Protein AF-A0A015KW05-F1 (afdb_monomer_lite)

Radius of gyration: 33.96 Å; chains: 1; bounding box: 61×41×94 Å

Secondary structure (DSSP, 8-state):
--HHHHHHHHHHHHHHHHHHHHHHHH----S-SHHHHHHHHHHHHHHHHHHHHHHHHHHHHHHHHHHHHHHHHHHHHHHHHHHHHHTTHHHHHHHHHHHHHHH-HHHHHHHHHHHHHHHHTT-SS--HHHHHHHHHHHHHHGGGT--HHHHHHHHHHHHH--GGG--SSPPPHHHHHHHHHHS--GGGGGGHHHHHHHHHHHHHTT---

Foldseek 3Di:
DDPVVLVVVVVVLVVVPVVVVVVVVPDDDDDDPPVVVVVVVVSVVVVVVSVVVVVVVVVVVVVVVVVVVVVVVVVVVVVVQLVLLLLCLVLLVLVLVVLCVQLDVVLSVLQVVQLVCCVVVVHPDGDPVSVVSQVVSQVVLVVLPDGPVLNSVSVVSNVPRDPVPRPDDRDDLVVNVVCLPPPDDPVCVVNSVSSVSSSSCCVVVVSDD

pLDDT: mean 81.62, std 13.78, range [48.72, 97.69]

Organism: Rhizophagus irregularis (strain DAOM 197198w) (NCBI:txid1432141)

Structure (mmCIF, N/CA/C/O backbone):
data_AF-A0A015KW05-F1
#
_entry.id   AF-A0A015KW05-F1
#
loop_
_atom_site.group_PDB
_atom_site.id
_atom_site.type_symbol
_atom_site.label_atom_id
_atom_site.label_alt_id
_atom_site.label_comp_id
_atom_site.label_asym_id
_atom_site.label_entity_id
_atom_site.label_seq_id
_atom_site.pdbx_PDB_ins_code
_atom_site.Cartn_x
_atom_site.Cartn_y
_atom_site.Cartn_z
_atom_site.occupancy
_atom_site.B_iso_or_equiv
_atom_site.auth_seq_id
_atom_site.auth_comp_id
_atom_site.auth_asym_id
_atom_site.auth_atom_id
_atom_site.pdbx_PDB_model_num
ATOM 1 N N . MET A 1 1 ? 13.742 9.614 -40.926 1.00 52.88 1 MET A N 1
ATOM 2 C CA . MET A 1 1 ? 14.196 8.895 -42.128 1.00 52.88 1 MET A CA 1
ATOM 3 C C . MET A 1 1 ? 14.182 7.422 -41.776 1.00 52.88 1 MET A C 1
ATOM 5 O O . MET A 1 1 ? 14.816 7.062 -40.791 1.00 52.88 1 MET A O 1
ATOM 9 N N . ASP A 1 2 ? 13.360 6.643 -42.470 1.00 61.50 2 ASP A N 1
ATOM 10 C CA . ASP A 1 2 ? 13.183 5.197 -42.255 1.00 61.50 2 ASP A CA 1
ATOM 11 C C . ASP A 1 2 ? 14.441 4.426 -42.727 1.00 61.50 2 ASP A C 1
ATOM 13 O O . ASP A 1 2 ? 15.118 4.875 -43.657 1.00 61.50 2 ASP A O 1
ATOM 17 N N . ILE A 1 3 ? 14.762 3.277 -42.118 1.00 62.22 3 ILE A N 1
ATOM 18 C CA . ILE A 1 3 ? 15.888 2.391 -42.489 1.00 62.22 3 ILE A CA 1
ATOM 19 C C . ILE A 1 3 ? 15.825 2.027 -43.977 1.00 62.22 3 ILE A C 1
ATOM 21 O O . ILE A 1 3 ? 16.851 1.956 -44.656 1.00 62.22 3 ILE A O 1
ATOM 25 N N . ASN A 1 4 ? 14.617 1.886 -44.522 1.00 67.12 4 ASN A N 1
ATOM 26 C CA . ASN A 1 4 ? 14.414 1.629 -45.946 1.00 67.12 4 ASN A CA 1
ATOM 27 C C . ASN A 1 4 ? 14.891 2.785 -46.840 1.00 67.12 4 ASN A C 1
ATOM 29 O O . ASN A 1 4 ? 15.530 2.549 -47.866 1.00 67.12 4 ASN A O 1
ATOM 33 N N . GLN A 1 5 ? 14.642 4.034 -46.435 1.00 66.19 5 GLN A N 1
ATOM 34 C CA . GLN A 1 5 ? 15.108 5.224 -47.160 1.00 66.19 5 GLN A CA 1
ATOM 35 C C . GLN A 1 5 ? 16.635 5.357 -47.083 1.00 66.19 5 GLN A C 1
ATOM 37 O O . GLN A 1 5 ? 17.280 5.760 -48.050 1.00 66.19 5 GLN A O 1
ATOM 42 N N . LEU A 1 6 ? 17.228 4.961 -45.953 1.00 58.19 6 LEU A N 1
ATOM 43 C CA . LEU A 1 6 ? 18.679 4.951 -45.770 1.00 58.19 6 LEU A CA 1
ATOM 44 C C . LEU A 1 6 ? 19.366 3.875 -46.627 1.00 58.19 6 LEU A C 1
ATOM 46 O O . LEU A 1 6 ? 20.383 4.145 -47.264 1.00 58.19 6 LEU A O 1
ATOM 50 N N . ASN A 1 7 ? 18.794 2.673 -46.692 1.00 67.31 7 ASN A N 1
ATOM 51 C CA . ASN A 1 7 ? 19.317 1.593 -47.530 1.00 67.31 7 ASN A CA 1
ATOM 52 C C . ASN A 1 7 ? 19.242 1.936 -49.023 1.00 67.31 7 ASN A C 1
ATOM 54 O O . ASN A 1 7 ? 20.159 1.601 -49.772 1.00 67.31 7 ASN A O 1
ATOM 58 N N . GLN A 1 8 ? 18.199 2.654 -49.452 1.00 72.62 8 GLN A N 1
ATOM 59 C CA . GLN A 1 8 ? 18.121 3.197 -50.811 1.00 72.62 8 GLN A CA 1
ATOM 60 C C . GLN A 1 8 ? 19.230 4.217 -51.089 1.00 72.62 8 GLN A C 1
ATOM 62 O O . GLN A 1 8 ? 19.884 4.122 -52.123 1.00 72.62 8 GLN A O 1
ATOM 67 N N . LEU A 1 9 ? 19.509 5.140 -50.163 1.00 63.28 9 LEU A N 1
ATOM 68 C CA . LEU A 1 9 ? 20.618 6.093 -50.312 1.00 63.28 9 LEU A CA 1
ATOM 69 C C . LEU A 1 9 ? 21.978 5.391 -50.420 1.00 63.28 9 LEU A C 1
ATOM 71 O O . LEU A 1 9 ? 22.780 5.744 -51.283 1.00 63.28 9 LEU A O 1
ATOM 75 N N . LYS A 1 10 ? 22.217 4.361 -49.597 1.00 64.25 10 LYS A N 1
ATOM 76 C CA . LYS A 1 10 ? 23.444 3.551 -49.654 1.00 64.25 10 LYS A CA 1
ATOM 77 C C . LYS A 1 10 ? 23.601 2.868 -51.010 1.00 64.25 10 LYS A C 1
ATOM 79 O O . LYS A 1 10 ? 24.670 2.931 -51.608 1.00 64.25 10 LYS A O 1
ATOM 84 N N . ARG A 1 11 ? 22.524 2.254 -51.501 1.00 71.81 11 ARG A N 1
ATOM 85 C CA . ARG A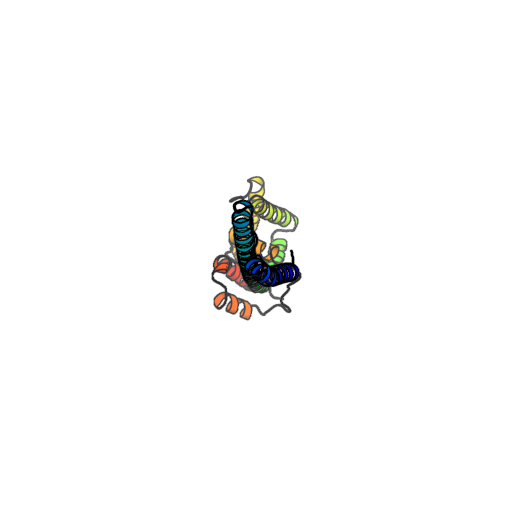 1 11 ? 22.507 1.569 -52.794 1.00 71.81 11 ARG A CA 1
ATOM 86 C C . ARG A 1 11 ? 22.792 2.539 -53.940 1.00 71.81 11 ARG A C 1
ATOM 88 O O . ARG A 1 11 ? 23.696 2.286 -54.725 1.00 71.81 11 ARG A O 1
ATOM 95 N N . ASN A 1 12 ? 22.104 3.678 -53.958 1.00 69.12 12 ASN A N 1
ATOM 96 C CA . ASN A 1 12 ? 22.283 4.708 -54.979 1.00 69.12 12 ASN A CA 1
ATOM 97 C C . ASN A 1 12 ? 23.710 5.284 -54.968 1.00 69.12 12 ASN A C 1
ATOM 99 O O . ASN A 1 12 ? 24.273 5.540 -56.027 1.00 69.12 12 ASN A O 1
ATOM 103 N N . SER A 1 13 ? 24.316 5.461 -53.788 1.00 65.56 13 SER A N 1
ATOM 104 C CA . SER A 1 13 ? 25.710 5.909 -53.660 1.00 65.56 13 SER A CA 1
ATOM 105 C C . SER A 1 13 ? 26.698 4.890 -54.246 1.00 65.56 13 SER A C 1
ATOM 107 O O . SER A 1 13 ? 27.548 5.243 -55.063 1.00 65.56 13 SER A O 1
ATOM 109 N N . SER A 1 14 ? 26.548 3.604 -53.904 1.00 66.31 14 SER A N 1
ATOM 110 C CA . SER A 1 14 ? 27.399 2.534 -54.445 1.00 66.31 14 SER A CA 1
ATOM 111 C C . SER A 1 14 ? 27.226 2.347 -55.957 1.00 66.31 14 SER A C 1
ATOM 113 O O . SER A 1 14 ? 28.211 2.148 -56.664 1.00 66.31 14 SER A O 1
ATOM 115 N N . G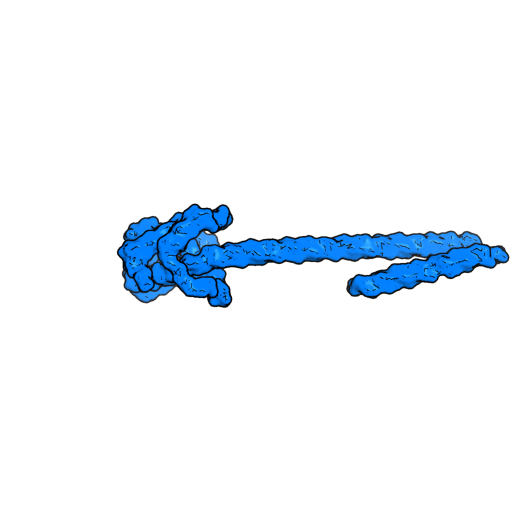LU A 1 15 ? 25.998 2.465 -56.468 1.00 68.94 15 GLU A N 1
ATOM 116 C CA . GLU A 1 15 ? 25.688 2.365 -57.903 1.00 68.94 15 GLU A CA 1
ATOM 117 C C . GLU A 1 15 ? 26.292 3.518 -58.727 1.00 68.94 15 GLU A C 1
ATOM 119 O O . GLU A 1 15 ? 26.527 3.362 -59.924 1.00 68.94 15 GLU A O 1
ATOM 124 N N . LEU A 1 16 ? 26.601 4.659 -58.102 1.00 63.03 16 LEU A N 1
ATOM 125 C CA . LEU A 1 16 ? 27.286 5.781 -58.754 1.00 63.03 16 LEU A CA 1
ATOM 126 C C . LEU A 1 16 ? 28.813 5.619 -58.793 1.00 63.03 16 LEU A C 1
ATOM 128 O O . LEU A 1 16 ? 29.467 6.238 -59.632 1.00 63.03 16 LEU A O 1
ATOM 132 N N . GLN A 1 17 ? 29.393 4.784 -57.930 1.00 62.53 17 GLN A N 1
ATOM 133 C CA . GLN A 1 17 ? 30.845 4.660 -57.779 1.00 62.53 17 GLN A CA 1
ATOM 134 C C . GLN A 1 17 ? 31.513 4.007 -59.004 1.00 62.53 17 GLN A C 1
ATOM 136 O O . GLN A 1 17 ? 32.545 4.479 -59.488 1.00 62.53 17 GLN A O 1
ATOM 141 N N . GLU A 1 18 ? 30.909 2.947 -59.542 1.00 63.12 18 GLU A N 1
ATOM 142 C CA . GLU A 1 18 ? 31.467 2.150 -60.644 1.00 63.12 18 GLU A CA 1
ATOM 143 C C . GLU A 1 18 ? 31.431 2.874 -62.012 1.00 63.12 18 GLU A C 1
ATOM 145 O O . GLU A 1 18 ? 32.471 2.943 -62.681 1.00 63.12 18 GLU A O 1
ATOM 150 N N . PRO A 1 19 ? 30.310 3.510 -62.424 1.00 60.91 19 PRO A N 1
ATOM 151 C CA . PRO A 1 19 ? 30.239 4.266 -63.678 1.00 60.91 19 PRO A CA 1
ATOM 152 C C . PRO A 1 19 ? 31.175 5.479 -63.694 1.00 60.91 19 PRO A C 1
ATOM 154 O O . PRO A 1 19 ? 31.715 5.847 -64.742 1.00 60.91 19 PRO A O 1
ATOM 157 N N . LEU A 1 20 ? 31.388 6.104 -62.531 1.00 57.97 20 LEU A N 1
ATOM 158 C CA . LEU A 1 20 ? 32.314 7.223 -62.387 1.00 57.97 20 LEU A CA 1
ATOM 159 C C . LEU A 1 20 ? 33.762 6.752 -62.514 1.00 57.97 20 LEU A C 1
ATOM 161 O O . LEU A 1 20 ? 34.504 7.340 -63.299 1.00 57.97 20 LEU A O 1
ATOM 165 N N . HIS A 1 21 ? 34.142 5.651 -61.856 1.00 58.94 21 HIS A N 1
ATOM 166 C CA . HIS A 1 21 ? 35.477 5.064 -62.005 1.00 58.94 21 HIS A CA 1
ATOM 167 C C . HIS A 1 21 ? 35.783 4.690 -63.468 1.00 58.94 21 HIS A C 1
ATOM 169 O O . HIS A 1 21 ? 36.890 4.921 -63.955 1.00 58.94 21 HIS A O 1
ATOM 175 N N . GLN A 1 22 ? 34.802 4.168 -64.212 1.00 59.16 22 GLN A N 1
ATOM 176 C CA . GLN A 1 22 ? 34.961 3.873 -65.643 1.00 59.16 22 GLN A CA 1
ATOM 177 C C . GLN A 1 22 ? 35.105 5.137 -66.508 1.00 59.16 22 GLN A C 1
ATOM 179 O O . GLN A 1 22 ? 35.914 5.155 -67.443 1.00 59.16 22 GLN A O 1
ATOM 184 N N . ARG A 1 23 ? 34.371 6.214 -66.194 1.00 57.66 23 ARG A N 1
ATOM 185 C CA . ARG A 1 23 ? 34.533 7.516 -66.868 1.00 57.66 23 ARG A CA 1
ATOM 186 C C . ARG A 1 23 ? 35.894 8.153 -66.590 1.00 57.66 23 ARG A C 1
ATOM 188 O O . ARG A 1 23 ? 36.489 8.675 -67.529 1.00 57.6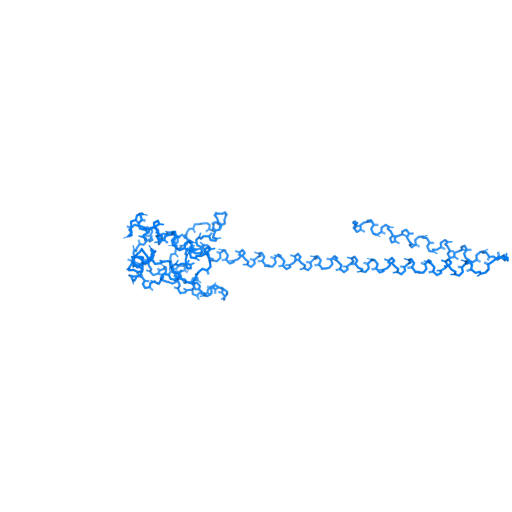6 23 ARG A O 1
ATOM 195 N N . VAL A 1 24 ? 36.404 8.044 -65.359 1.00 52.94 24 VAL A N 1
ATOM 196 C CA . VAL A 1 24 ? 37.744 8.520 -64.954 1.00 52.94 24 VAL A CA 1
ATOM 197 C C . VAL A 1 24 ? 38.838 7.863 -65.801 1.00 52.94 24 VAL A C 1
ATOM 199 O O . VAL A 1 24 ? 39.740 8.537 -66.284 1.00 52.94 24 VAL A O 1
ATOM 202 N N . VAL A 1 25 ? 38.744 6.550 -66.029 1.00 56.81 25 VAL A N 1
ATOM 203 C CA . VAL A 1 25 ? 39.737 5.795 -66.817 1.00 56.81 25 VAL A CA 1
ATOM 204 C C . VAL A 1 25 ? 39.664 6.124 -68.318 1.00 56.81 25 VAL A C 1
ATOM 206 O O . VAL A 1 25 ? 40.661 5.990 -69.029 1.00 56.81 25 VAL A O 1
ATOM 209 N N . SER A 1 26 ? 38.506 6.575 -68.811 1.00 54.69 26 SER A N 1
ATOM 210 C CA . SER A 1 26 ? 38.243 6.755 -70.247 1.00 54.69 26 SER A CA 1
ATOM 211 C C . SER A 1 26 ? 38.596 8.145 -70.800 1.00 54.69 26 SER A C 1
ATOM 213 O O . SER A 1 26 ? 38.647 8.310 -72.020 1.00 54.69 26 SER A O 1
ATOM 215 N N . GLN A 1 27 ? 38.856 9.152 -69.958 1.00 57.69 27 GLN A N 1
ATOM 216 C CA . GLN A 1 27 ? 39.213 10.502 -70.415 1.00 57.69 27 GLN A CA 1
ATOM 217 C C . GLN A 1 27 ? 40.738 10.692 -70.488 1.00 57.69 27 GLN A C 1
ATOM 219 O O . GLN A 1 27 ? 41.400 11.002 -69.503 1.00 57.69 27 GLN A O 1
ATOM 224 N N . LYS A 1 28 ? 41.302 10.534 -71.692 1.00 53.22 28 LYS A N 1
ATOM 225 C CA . LYS A 1 28 ? 42.633 11.043 -72.066 1.00 53.22 28 LYS A CA 1
ATOM 226 C C . LYS A 1 28 ? 42.453 12.265 -72.974 1.00 53.22 28 LYS A C 1
ATOM 228 O O . LYS A 1 28 ? 42.272 12.103 -74.177 1.00 53.22 28 LYS A O 1
ATOM 233 N N . GLY A 1 29 ? 42.497 13.472 -72.416 1.00 50.81 29 GLY A N 1
ATOM 234 C CA . GLY A 1 29 ? 42.481 14.731 -73.174 1.00 50.81 29 GLY A CA 1
ATOM 235 C C . GLY A 1 29 ? 42.897 15.926 -72.303 1.00 50.81 29 GLY A C 1
ATOM 236 O O . GLY A 1 29 ? 42.655 15.868 -71.099 1.00 50.81 29 GLY A O 1
ATOM 237 N N . PRO A 1 30 ? 43.579 16.948 -72.861 1.00 60.59 30 PRO A N 1
ATOM 238 C CA . PRO A 1 30 ? 44.288 17.964 -72.084 1.00 60.59 30 PRO A CA 1
ATOM 239 C C . PRO A 1 30 ? 43.390 19.151 -71.684 1.00 60.59 30 PRO A C 1
ATOM 241 O O . PRO A 1 30 ? 42.395 19.418 -72.346 1.00 60.59 30 PRO A O 1
ATOM 244 N N . GLU A 1 31 ? 43.837 19.877 -70.648 1.00 50.56 31 GLU A N 1
ATOM 245 C CA . GLU A 1 31 ? 43.362 21.197 -70.168 1.00 50.56 31 GLU A CA 1
ATOM 246 C C . GLU A 1 31 ? 42.143 21.215 -69.223 1.00 50.56 31 GLU A C 1
ATOM 248 O O . GLU A 1 31 ? 41.029 21.518 -69.625 1.00 50.56 31 GLU A O 1
ATOM 253 N N . THR A 1 32 ? 42.365 20.882 -67.943 1.00 52.97 32 THR A N 1
ATOM 254 C CA . THR A 1 32 ? 42.499 21.812 -66.786 1.00 52.97 32 THR A CA 1
ATOM 255 C C . THR A 1 32 ? 42.611 20.956 -65.517 1.00 52.97 32 THR A C 1
ATOM 257 O O . THR A 1 32 ? 41.632 20.395 -65.038 1.00 52.97 32 THR A O 1
ATOM 260 N N . ILE A 1 33 ? 43.835 20.782 -65.012 1.00 54.09 33 ILE A N 1
ATOM 261 C CA . ILE A 1 33 ? 44.200 19.733 -64.038 1.00 54.09 33 ILE A CA 1
ATOM 262 C C . ILE A 1 33 ? 43.833 20.069 -62.571 1.00 54.09 33 ILE A C 1
ATOM 264 O O . ILE A 1 33 ? 43.995 19.218 -61.708 1.00 54.09 33 ILE A O 1
ATOM 268 N N . ASP A 1 34 ? 43.256 21.237 -62.272 1.00 57.41 34 ASP A N 1
ATOM 269 C CA . ASP A 1 34 ? 42.948 21.642 -60.882 1.00 57.41 34 ASP A CA 1
ATOM 270 C C . ASP A 1 34 ? 41.531 21.231 -60.418 1.00 57.41 34 ASP A C 1
ATOM 272 O O . ASP A 1 34 ? 41.330 20.773 -59.294 1.00 57.41 34 ASP A O 1
ATOM 276 N N . ASP A 1 35 ? 40.536 21.283 -61.310 1.00 63.41 35 ASP A N 1
ATOM 277 C CA . ASP A 1 35 ? 39.134 21.028 -60.944 1.00 63.41 35 ASP A CA 1
ATOM 278 C C . ASP A 1 35 ? 38.825 19.541 -60.701 1.00 63.41 35 ASP A C 1
ATOM 280 O O . ASP A 1 35 ? 37.899 19.198 -59.964 1.00 63.41 35 ASP A O 1
ATOM 284 N N . TRP A 1 36 ? 39.589 18.627 -61.306 1.00 68.06 36 TRP A N 1
ATOM 285 C CA . TRP A 1 36 ? 39.310 17.190 -61.229 1.00 68.06 36 TRP A CA 1
ATOM 286 C C . TRP A 1 36 ? 39.757 16.553 -59.912 1.00 68.06 36 TRP A C 1
ATOM 288 O O . TRP A 1 36 ? 39.032 15.724 -59.356 1.00 68.06 36 TRP A O 1
ATOM 298 N N . GLU A 1 37 ? 40.922 16.951 -59.392 1.00 74.69 37 GLU A N 1
ATOM 299 C CA . GLU A 1 37 ? 41.370 16.491 -58.074 1.00 74.69 37 GLU A CA 1
ATOM 300 C C . GLU A 1 37 ? 40.423 17.034 -56.993 1.00 74.69 37 GLU A C 1
ATOM 302 O O . GLU A 1 37 ? 39.983 16.271 -56.135 1.00 74.69 37 GLU A O 1
ATOM 307 N N . MET A 1 38 ? 39.971 18.289 -57.126 1.00 74.62 38 MET A N 1
ATOM 308 C CA . MET A 1 38 ? 38.943 18.876 -56.260 1.00 74.62 38 MET A CA 1
ATOM 309 C C . MET A 1 38 ? 37.618 18.093 -56.314 1.00 74.62 38 MET A C 1
ATOM 311 O O . MET A 1 38 ? 37.045 17.769 -55.273 1.00 74.62 38 MET A O 1
ATOM 315 N N . ILE A 1 39 ? 37.128 17.731 -57.507 1.00 72.56 39 ILE A N 1
ATOM 316 C CA . ILE A 1 39 ? 35.909 16.914 -57.653 1.00 72.56 39 ILE A CA 1
ATOM 317 C C . ILE A 1 39 ? 36.081 15.555 -56.963 1.00 72.56 39 ILE A C 1
ATOM 319 O O . ILE A 1 39 ? 35.187 15.104 -56.241 1.00 72.56 39 ILE A O 1
ATOM 323 N N . LYS A 1 40 ? 37.230 14.904 -57.151 1.00 76.50 40 LYS A N 1
ATOM 324 C CA . LYS A 1 40 ? 37.551 13.618 -56.526 1.00 76.50 40 LYS A CA 1
ATOM 325 C C . LYS A 1 40 ? 37.599 13.727 -54.997 1.00 76.50 40 LYS A C 1
ATOM 327 O O . LYS A 1 40 ? 37.023 12.874 -54.321 1.00 76.50 40 LYS A O 1
ATOM 332 N N . GLU A 1 41 ? 38.207 14.778 -54.453 1.00 77.31 41 GLU A N 1
ATOM 333 C CA . GLU A 1 41 ? 38.214 15.071 -53.014 1.00 77.31 41 GLU A CA 1
ATOM 334 C C . GLU A 1 41 ? 36.801 15.307 -52.465 1.00 77.31 41 GLU A C 1
ATOM 336 O O . GLU A 1 41 ? 36.436 14.723 -51.442 1.00 77.31 41 GLU A O 1
ATOM 341 N N . CYS A 1 42 ? 35.961 16.071 -53.172 1.00 73.31 42 CYS A N 1
ATOM 342 C CA . CYS A 1 42 ? 34.560 16.272 -52.793 1.00 73.31 42 CYS A CA 1
ATOM 343 C C . CYS A 1 42 ? 33.767 14.956 -52.752 1.00 73.31 42 CYS A C 1
ATOM 345 O O . CYS A 1 42 ? 32.962 14.752 -51.842 1.00 73.31 42 CYS A O 1
ATOM 347 N N . PHE A 1 43 ? 33.995 14.047 -53.704 1.00 76.88 43 PHE A N 1
ATOM 348 C CA . PHE A 1 43 ? 33.341 12.736 -53.714 1.00 76.88 43 PHE A CA 1
ATOM 349 C C . PHE A 1 43 ? 33.808 11.834 -52.570 1.00 76.88 43 PHE A C 1
ATOM 351 O O . PHE A 1 43 ? 32.973 11.186 -51.937 1.00 76.88 43 PHE A O 1
ATOM 358 N N . MET A 1 44 ? 35.112 11.808 -52.278 1.00 76.75 44 MET A N 1
ATOM 359 C CA . MET A 1 44 ? 35.638 11.063 -51.129 1.00 76.75 44 MET A CA 1
ATOM 360 C C . MET A 1 44 ? 35.034 11.590 -49.821 1.00 76.75 44 MET A C 1
ATOM 362 O O . MET A 1 44 ? 34.491 10.805 -49.045 1.00 76.75 44 MET A O 1
ATOM 366 N N . ALA A 1 45 ? 34.997 12.913 -49.636 1.00 75.38 45 ALA A N 1
ATOM 367 C CA . ALA A 1 45 ? 34.376 13.539 -48.470 1.00 75.38 45 ALA A CA 1
ATOM 368 C C . ALA A 1 45 ? 32.872 13.227 -48.361 1.00 75.38 45 ALA A C 1
ATOM 370 O O . ALA A 1 45 ? 32.365 12.974 -47.267 1.00 75.38 45 ALA A O 1
ATOM 371 N N . LEU A 1 46 ? 32.139 13.207 -49.480 1.00 76.50 46 LEU A N 1
ATOM 372 C CA . LEU A 1 46 ? 30.721 12.837 -49.493 1.00 76.50 46 LEU A CA 1
ATOM 373 C C . LEU A 1 46 ? 30.508 11.372 -49.085 1.00 76.50 46 LEU A C 1
ATOM 375 O O . LEU A 1 46 ? 29.593 11.074 -48.313 1.00 76.50 46 LEU A O 1
ATOM 379 N N . ASN A 1 47 ? 31.345 10.463 -49.584 1.00 78.56 47 ASN A N 1
ATOM 380 C CA . ASN A 1 47 ? 31.295 9.049 -49.227 1.00 78.56 47 ASN A CA 1
ATOM 381 C C . ASN A 1 47 ? 31.595 8.835 -47.735 1.00 78.56 47 ASN A C 1
ATOM 383 O O . ASN A 1 47 ? 30.843 8.138 -47.051 1.00 78.56 47 ASN A O 1
ATOM 387 N N . ASP A 1 48 ? 32.627 9.493 -47.208 1.00 81.25 48 ASP A N 1
ATOM 388 C CA . ASP A 1 48 ? 32.993 9.415 -45.790 1.00 81.25 48 ASP A CA 1
ATOM 389 C C . ASP A 1 48 ? 31.891 9.984 -44.892 1.00 81.25 48 ASP A C 1
ATOM 391 O O . ASP A 1 48 ? 31.477 9.339 -43.927 1.00 81.25 48 ASP A O 1
ATOM 395 N N . ASN A 1 49 ? 31.318 11.132 -45.263 1.00 79.44 49 ASN A N 1
ATOM 396 C CA . ASN A 1 49 ? 30.169 11.710 -44.565 1.00 79.44 49 ASN A CA 1
ATOM 397 C C . ASN A 1 49 ? 28.948 10.778 -44.595 1.00 79.44 49 ASN A C 1
ATOM 399 O O . ASN A 1 49 ? 28.240 10.650 -43.594 1.00 79.44 49 ASN A O 1
ATOM 403 N N . THR A 1 50 ? 28.710 10.091 -45.714 1.00 78.44 50 THR A N 1
ATOM 404 C CA . THR A 1 50 ? 27.617 9.114 -45.842 1.00 78.44 50 THR A CA 1
ATOM 405 C C . THR A 1 50 ? 27.832 7.917 -44.913 1.00 78.44 50 THR A C 1
ATOM 407 O O . THR A 1 50 ? 26.901 7.502 -44.219 1.00 78.44 50 THR A O 1
ATOM 410 N N . ASN A 1 51 ? 29.060 7.399 -44.835 1.00 79.44 51 ASN A N 1
ATOM 411 C CA . ASN A 1 51 ? 29.416 6.320 -43.911 1.00 79.44 51 ASN A CA 1
ATOM 412 C C . ASN A 1 51 ? 29.286 6.763 -42.446 1.00 79.44 51 ASN A C 1
ATOM 414 O O . ASN A 1 51 ? 28.696 6.048 -41.636 1.00 79.44 51 ASN A O 1
ATOM 418 N N . HIS A 1 52 ? 29.736 7.975 -42.112 1.00 79.62 52 HIS A N 1
ATOM 419 C CA . HIS A 1 52 ? 29.564 8.543 -40.776 1.00 79.62 52 HIS A CA 1
ATOM 420 C C . HIS A 1 52 ? 28.089 8.692 -40.380 1.00 79.62 52 HIS A C 1
ATOM 422 O O . HIS A 1 52 ? 27.724 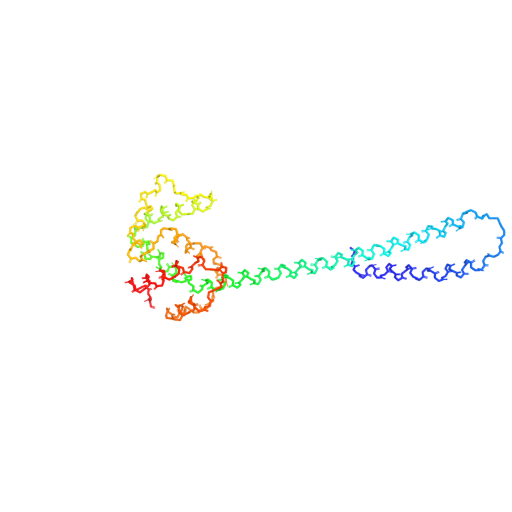8.354 -39.252 1.00 79.62 52 HIS A O 1
ATOM 428 N N . LEU A 1 53 ? 27.223 9.141 -41.295 1.00 77.88 53 LEU A N 1
ATOM 429 C CA . LEU A 1 53 ? 25.778 9.206 -41.052 1.00 77.88 53 LEU A CA 1
ATOM 430 C C . LEU A 1 53 ? 25.181 7.817 -40.797 1.00 77.88 53 LEU A C 1
ATOM 432 O O . LEU A 1 53 ? 24.358 7.665 -39.891 1.00 77.88 53 LEU A O 1
ATOM 436 N N . PHE A 1 54 ? 25.619 6.801 -41.542 1.00 77.44 54 PHE A N 1
ATOM 437 C CA . PHE A 1 54 ? 25.186 5.418 -41.336 1.00 77.44 54 PHE A CA 1
ATOM 438 C C . PHE A 1 54 ? 25.585 4.903 -39.946 1.00 77.44 54 PHE A C 1
ATOM 440 O O . PHE A 1 54 ? 24.748 4.374 -39.210 1.00 77.44 54 PHE A O 1
ATOM 447 N N . ASP A 1 55 ? 26.832 5.136 -39.540 1.00 84.31 55 ASP A N 1
ATOM 448 C CA . ASP A 1 55 ? 27.319 4.763 -38.211 1.00 84.31 55 ASP A CA 1
ATOM 449 C C . ASP A 1 55 ? 26.554 5.475 -37.093 1.00 84.31 55 ASP A C 1
ATOM 451 O O . ASP A 1 55 ? 26.198 4.854 -36.086 1.00 84.31 55 ASP A O 1
ATOM 455 N N . MET A 1 56 ? 26.270 6.770 -37.260 1.00 82.38 56 MET A N 1
ATOM 456 C CA . MET A 1 56 ? 25.458 7.534 -36.311 1.00 82.38 56 MET A CA 1
ATOM 457 C C . MET A 1 56 ? 24.038 6.972 -36.196 1.00 82.38 56 MET A C 1
ATOM 459 O O . MET A 1 56 ? 23.522 6.855 -35.083 1.00 82.38 56 MET A O 1
ATOM 463 N N . MET A 1 57 ? 23.410 6.601 -37.314 1.00 81.44 57 MET A N 1
ATOM 464 C CA . MET A 1 57 ? 22.060 6.035 -37.313 1.00 81.44 57 MET A CA 1
ATOM 465 C C . MET A 1 57 ? 22.010 4.657 -36.650 1.00 81.44 57 MET A C 1
ATOM 467 O O . MET A 1 57 ? 21.168 4.452 -35.777 1.00 81.44 57 MET A O 1
ATOM 471 N N . ASN A 1 58 ? 22.951 3.764 -36.958 1.00 83.06 58 ASN A N 1
ATOM 472 C CA . ASN A 1 58 ? 23.033 2.452 -36.305 1.00 83.06 58 ASN A CA 1
ATOM 473 C C . ASN A 1 58 ? 23.278 2.574 -34.796 1.00 83.06 58 ASN A C 1
ATOM 475 O O . ASN A 1 58 ? 22.705 1.835 -33.997 1.00 83.06 58 ASN A O 1
ATOM 479 N N . LYS A 1 59 ? 24.141 3.512 -34.378 1.00 88.62 59 LYS A N 1
ATOM 480 C CA . LYS A 1 59 ? 24.352 3.798 -32.950 1.00 88.62 59 LYS A CA 1
ATOM 481 C C . LYS A 1 59 ? 23.065 4.294 -32.296 1.00 88.62 59 LYS A C 1
ATOM 483 O O . LYS A 1 59 ? 22.750 3.864 -31.192 1.00 88.62 59 LYS A O 1
ATOM 488 N N . ARG A 1 60 ? 22.317 5.169 -32.974 1.00 81.94 60 ARG A N 1
ATOM 489 C CA . ARG A 1 60 ? 21.037 5.692 -32.482 1.00 81.94 60 ARG A CA 1
ATOM 490 C C . ARG A 1 60 ? 19.990 4.588 -32.317 1.00 81.94 60 ARG A C 1
ATOM 492 O O . ARG A 1 60 ? 19.315 4.582 -31.296 1.00 81.94 60 ARG A O 1
ATOM 499 N N . GLU A 1 61 ? 19.873 3.670 -33.273 1.00 88.25 61 GLU A N 1
ATOM 500 C CA . GLU A 1 61 ? 18.971 2.510 -33.191 1.00 88.25 61 GLU A CA 1
ATOM 501 C C . GLU A 1 61 ? 19.300 1.636 -31.975 1.00 88.25 61 GLU A C 1
ATOM 503 O O . GLU A 1 61 ? 18.445 1.429 -31.120 1.00 88.25 61 GLU A O 1
ATOM 508 N N . LYS A 1 62 ? 20.577 1.275 -31.795 1.00 89.50 62 LYS A N 1
ATOM 509 C CA . LYS A 1 62 ? 21.029 0.515 -30.615 1.00 89.50 62 LYS A CA 1
ATOM 510 C C . LYS A 1 62 ? 20.726 1.218 -29.291 1.00 89.50 62 LYS A C 1
ATOM 512 O O . LYS A 1 62 ? 20.389 0.562 -28.310 1.00 89.50 62 LYS A O 1
ATOM 517 N N . VAL A 1 63 ? 20.874 2.545 -29.240 1.00 90.94 63 VAL A N 1
ATOM 518 C CA . VAL A 1 63 ? 20.522 3.332 -28.048 1.00 90.94 63 VAL A CA 1
ATOM 519 C C . VAL A 1 63 ? 19.017 3.283 -27.793 1.00 90.94 63 VAL A C 1
ATOM 521 O O . VAL A 1 63 ? 18.615 3.139 -26.642 1.00 90.94 63 VAL A O 1
ATOM 524 N N . PHE A 1 64 ? 18.186 3.371 -28.834 1.00 87.25 64 PHE A N 1
ATOM 525 C CA . PHE A 1 64 ? 16.739 3.231 -28.679 1.00 87.25 64 PHE A CA 1
ATOM 526 C C . PHE A 1 64 ? 16.343 1.849 -28.167 1.00 87.25 64 PHE A C 1
ATOM 528 O O . PHE A 1 64 ? 15.575 1.782 -27.212 1.00 87.25 64 PHE A O 1
ATOM 535 N N . ASP A 1 65 ? 16.903 0.776 -28.723 1.00 90.62 65 ASP A N 1
ATOM 536 C CA . ASP A 1 65 ? 16.623 -0.589 -28.261 1.00 90.62 65 ASP A CA 1
ATOM 537 C C . ASP A 1 65 ? 17.038 -0.784 -26.799 1.00 90.62 65 ASP A C 1
ATOM 539 O O . ASP A 1 65 ? 16.287 -1.338 -25.999 1.00 90.62 65 ASP A O 1
ATOM 543 N N . ALA A 1 66 ? 18.206 -0.262 -26.412 1.00 93.12 66 ALA A N 1
ATOM 544 C CA . ALA A 1 66 ? 18.653 -0.301 -25.023 1.00 93.12 66 ALA A CA 1
ATOM 545 C C . ALA A 1 66 ? 17.696 0.458 -24.087 1.00 93.12 66 ALA A C 1
ATOM 547 O O . ALA A 1 66 ? 17.392 -0.026 -22.998 1.00 93.12 66 ALA A O 1
ATOM 548 N N . ILE A 1 67 ? 17.195 1.626 -24.507 1.00 91.56 67 ILE A N 1
ATOM 549 C CA . ILE A 1 67 ? 16.197 2.387 -23.742 1.00 91.56 67 ILE A CA 1
ATOM 550 C C . ILE A 1 67 ? 14.891 1.596 -23.618 1.00 91.56 67 ILE A C 1
ATOM 552 O O . ILE A 1 67 ? 14.326 1.547 -22.528 1.00 91.56 67 ILE A O 1
ATOM 556 N N . LEU A 1 68 ? 14.413 0.978 -24.702 1.00 90.81 68 LEU A N 1
ATOM 557 C CA . LEU A 1 68 ? 13.184 0.181 -24.687 1.00 90.81 68 LEU A CA 1
ATOM 558 C C . LEU A 1 68 ? 13.299 -1.009 -23.732 1.00 90.81 68 LEU A C 1
ATOM 560 O O . LEU A 1 68 ? 12.420 -1.179 -22.891 1.00 90.81 68 LEU A O 1
ATOM 564 N N . ASN A 1 69 ? 14.405 -1.751 -23.788 1.00 89.81 69 ASN A N 1
ATOM 565 C CA . ASN A 1 69 ? 14.646 -2.882 -22.890 1.00 89.81 69 ASN A CA 1
ATOM 566 C C . ASN A 1 69 ? 14.692 -2.441 -21.419 1.00 89.81 69 ASN A C 1
ATOM 568 O O . ASN A 1 69 ? 14.050 -3.054 -20.572 1.00 89.81 69 ASN A O 1
ATOM 572 N N . LEU A 1 70 ? 15.381 -1.336 -21.111 1.00 90.56 70 LEU A N 1
ATOM 573 C CA . LEU A 1 70 ? 15.413 -0.790 -19.749 1.00 90.56 70 LEU A CA 1
ATOM 574 C C . LEU A 1 70 ? 14.019 -0.374 -19.261 1.00 90.56 70 LEU A C 1
ATOM 576 O O . LEU A 1 70 ? 13.676 -0.587 -18.099 1.00 90.56 70 LEU A O 1
ATOM 580 N N . LEU A 1 71 ? 13.206 0.232 -20.131 1.00 84.88 71 LEU A N 1
ATOM 581 C CA . LEU A 1 71 ? 11.832 0.598 -19.789 1.00 84.88 71 LEU A CA 1
ATOM 582 C C . LEU A 1 71 ? 10.968 -0.639 -19.538 1.00 84.88 71 LEU A C 1
ATOM 584 O O . LEU A 1 71 ? 10.193 -0.639 -18.583 1.00 84.88 71 LEU A O 1
ATOM 588 N N . GLU A 1 72 ? 11.108 -1.679 -20.358 1.00 83.12 72 GLU A N 1
ATOM 589 C CA . GLU A 1 72 ? 10.398 -2.946 -20.187 1.00 83.12 72 GLU A CA 1
ATOM 590 C C . GLU A 1 72 ? 10.772 -3.622 -18.861 1.00 83.12 72 GLU A C 1
ATOM 592 O O . GLU A 1 72 ? 9.883 -3.959 -18.079 1.00 83.12 72 GLU A O 1
ATOM 597 N N . GLU A 1 73 ? 12.065 -3.715 -18.540 1.00 84.44 73 GLU A N 1
ATOM 598 C CA . GLU A 1 73 ? 12.551 -4.256 -17.264 1.00 84.44 73 GLU A CA 1
ATOM 599 C C . GLU A 1 73 ? 11.986 -3.486 -16.057 1.00 84.44 73 GLU A C 1
ATOM 601 O O . GLU A 1 73 ? 11.465 -4.091 -15.117 1.00 84.44 73 GLU A O 1
ATOM 606 N N . ILE A 1 74 ? 12.019 -2.147 -16.096 1.00 81.44 74 ILE A N 1
ATOM 607 C CA . ILE A 1 74 ? 11.478 -1.296 -15.021 1.00 81.44 74 ILE A CA 1
ATOM 608 C C . ILE A 1 74 ? 9.962 -1.481 -14.872 1.00 81.44 74 ILE A C 1
ATOM 610 O O . ILE A 1 74 ? 9.440 -1.454 -13.752 1.00 81.44 74 ILE A O 1
ATOM 614 N N . LEU A 1 75 ? 9.233 -1.622 -15.981 1.00 76.25 75 LEU A N 1
ATOM 615 C CA . LEU A 1 75 ? 7.786 -1.830 -15.957 1.00 76.25 75 LEU A CA 1
ATOM 616 C C . LEU A 1 75 ? 7.430 -3.198 -15.375 1.00 76.25 75 LEU A C 1
ATOM 618 O O . LEU A 1 75 ? 6.534 -3.265 -14.532 1.00 76.25 75 LEU A O 1
ATOM 622 N N . ILE A 1 76 ? 8.146 -4.253 -15.770 1.00 75.62 76 ILE A N 1
ATOM 623 C CA . ILE A 1 76 ? 7.962 -5.608 -15.237 1.00 75.62 76 ILE A CA 1
ATOM 624 C C . ILE A 1 76 ? 8.222 -5.629 -13.727 1.00 75.62 76 ILE A C 1
ATOM 626 O O . ILE A 1 76 ? 7.391 -6.150 -12.983 1.00 75.62 76 ILE A O 1
ATOM 630 N N . ASP A 1 77 ? 9.314 -5.018 -13.256 1.00 75.50 77 ASP A N 1
ATOM 631 C CA . ASP A 1 77 ? 9.635 -4.959 -11.823 1.00 75.50 77 ASP A CA 1
ATOM 632 C C . ASP A 1 77 ? 8.544 -4.213 -11.035 1.00 75.50 77 ASP A C 1
ATOM 634 O O . ASP A 1 77 ? 7.998 -4.730 -10.058 1.00 75.50 77 ASP A O 1
ATOM 638 N N . LYS A 1 78 ? 8.115 -3.036 -11.516 1.00 72.62 78 LYS A N 1
ATOM 639 C CA . LYS A 1 78 ? 7.018 -2.278 -10.887 1.00 72.62 78 LYS A CA 1
ATOM 640 C C . LYS A 1 78 ? 5.701 -3.047 -10.867 1.00 72.62 78 LYS A C 1
ATOM 642 O O . LYS A 1 78 ? 5.003 -3.012 -9.854 1.00 72.62 78 LYS A O 1
ATOM 647 N N . MET A 1 79 ? 5.352 -3.721 -11.961 1.00 69.38 79 MET A N 1
ATOM 648 C CA . MET A 1 79 ? 4.149 -4.552 -12.021 1.00 69.38 79 MET A CA 1
ATOM 649 C C . MET A 1 79 ? 4.235 -5.711 -11.029 1.00 69.38 79 MET A C 1
ATOM 651 O O . MET A 1 79 ? 3.276 -5.925 -10.292 1.00 69.38 79 MET A O 1
ATOM 655 N N . SER A 1 80 ? 5.384 -6.387 -10.936 1.00 71.25 80 SER A N 1
ATOM 656 C CA . SER A 1 80 ? 5.613 -7.459 -9.961 1.00 71.25 80 SER A CA 1
ATOM 657 C C . SER A 1 80 ? 5.449 -6.971 -8.519 1.00 71.25 80 SER A C 1
ATOM 659 O O . SER A 1 80 ? 4.837 -7.657 -7.704 1.00 71.25 80 SER A O 1
ATOM 661 N N . LEU A 1 81 ? 5.934 -5.767 -8.197 1.00 71.62 81 LEU A N 1
ATOM 662 C CA . LEU A 1 81 ? 5.793 -5.189 -6.855 1.00 71.62 81 LEU A CA 1
ATOM 663 C C . LEU A 1 81 ? 4.337 -4.908 -6.487 1.00 71.62 81 LEU A C 1
ATOM 665 O O . LEU A 1 81 ? 3.896 -5.235 -5.382 1.00 71.62 81 LEU A O 1
ATOM 669 N N . VAL A 1 82 ? 3.586 -4.309 -7.414 1.00 70.00 82 VAL A N 1
ATOM 670 C CA . VAL A 1 82 ? 2.147 -4.063 -7.237 1.00 70.00 82 VAL A CA 1
ATOM 671 C C . VAL A 1 82 ? 1.411 -5.389 -7.061 1.00 70.00 82 VAL A C 1
ATOM 673 O O . VAL A 1 82 ? 0.555 -5.516 -6.185 1.00 70.00 82 VAL A O 1
ATOM 676 N N . ASP A 1 83 ? 1.789 -6.392 -7.842 1.00 73.31 83 ASP A N 1
ATOM 677 C CA . ASP A 1 83 ? 1.247 -7.740 -7.788 1.00 73.31 83 ASP A CA 1
ATOM 678 C C . ASP A 1 83 ? 1.494 -8.437 -6.445 1.00 73.31 83 ASP A C 1
ATOM 680 O O . ASP A 1 83 ? 0.579 -9.073 -5.914 1.00 73.31 83 ASP A O 1
ATOM 684 N N . ASP A 1 84 ? 2.697 -8.321 -5.886 1.00 77.19 84 ASP A N 1
ATOM 685 C CA . ASP A 1 84 ? 3.057 -8.930 -4.603 1.00 77.19 84 ASP A CA 1
ATOM 686 C C . ASP A 1 84 ? 2.324 -8.271 -3.432 1.00 77.19 84 ASP A C 1
ATOM 688 O O . ASP A 1 84 ? 1.878 -8.955 -2.504 1.00 77.19 84 ASP A O 1
ATOM 692 N N . LEU A 1 85 ? 2.136 -6.950 -3.490 1.00 79.12 85 LEU A N 1
ATOM 693 C CA . LEU A 1 85 ? 1.410 -6.203 -2.464 1.00 79.12 85 LEU A CA 1
ATOM 694 C C . LEU A 1 85 ? -0.116 -6.311 -2.602 1.00 79.12 85 LEU A C 1
ATOM 696 O O . LEU A 1 85 ? -0.828 -6.187 -1.601 1.00 79.12 85 LEU A O 1
ATOM 700 N N . SER A 1 86 ? -0.627 -6.593 -3.806 1.00 79.31 86 SER A N 1
ATOM 701 C CA . SER A 1 86 ? -2.069 -6.681 -4.088 1.00 79.31 86 SER A CA 1
ATOM 702 C C . SER A 1 86 ? -2.801 -7.678 -3.184 1.00 79.31 86 SER A C 1
ATOM 704 O O . SER A 1 86 ? -3.941 -7.440 -2.792 1.00 79.31 86 SER A O 1
ATOM 706 N N . ILE A 1 87 ? -2.122 -8.753 -2.776 1.00 82.38 87 ILE A N 1
ATOM 707 C CA . ILE A 1 87 ? -2.669 -9.829 -1.936 1.00 82.38 87 ILE A CA 1
ATOM 708 C C . ILE A 1 87 ? -3.069 -9.317 -0.547 1.00 82.38 87 ILE A C 1
ATOM 710 O O . ILE A 1 87 ? -4.002 -9.838 0.066 1.00 82.38 87 ILE A O 1
ATOM 714 N N . TYR A 1 88 ? -2.382 -8.291 -0.044 1.00 86.94 88 TYR A N 1
ATOM 715 C CA . TYR A 1 88 ? -2.654 -7.713 1.270 1.00 86.94 88 TYR A CA 1
ATOM 716 C C . TYR A 1 88 ? -3.745 -6.643 1.222 1.00 86.94 88 TYR A C 1
ATOM 718 O O . TYR A 1 88 ? -4.218 -6.222 2.274 1.00 86.94 88 TYR A O 1
ATOM 726 N N . ARG A 1 89 ? -4.171 -6.207 0.032 1.00 86.38 89 ARG A N 1
ATOM 727 C CA . ARG A 1 89 ? -5.099 -5.084 -0.123 1.00 86.38 89 ARG A CA 1
ATOM 728 C C . ARG A 1 89 ? -6.447 -5.336 0.543 1.00 86.38 89 ARG A C 1
ATOM 730 O O . ARG A 1 89 ? -6.888 -4.481 1.298 1.00 86.38 89 ARG A O 1
ATOM 737 N N . ASP A 1 90 ? -7.046 -6.507 0.335 1.00 85.69 90 ASP A N 1
ATOM 738 C CA . ASP A 1 90 ? -8.318 -6.872 0.981 1.00 85.69 90 ASP A CA 1
ATOM 739 C C . ASP A 1 90 ? -8.198 -6.824 2.508 1.00 85.69 90 ASP A C 1
ATOM 741 O O . ASP A 1 90 ? -9.068 -6.312 3.203 1.00 85.69 90 ASP A O 1
ATOM 745 N N . TYR A 1 91 ? -7.067 -7.295 3.036 1.00 91.00 91 TYR A N 1
ATOM 746 C CA . TYR A 1 91 ? -6.787 -7.248 4.466 1.00 91.00 91 TYR A CA 1
ATOM 747 C C . TYR A 1 91 ? -6.643 -5.806 4.964 1.00 91.00 91 TYR A C 1
ATOM 749 O O . TYR A 1 91 ? -7.154 -5.475 6.034 1.00 91.00 91 TYR A O 1
ATOM 757 N N . ILE A 1 92 ? -5.967 -4.944 4.201 1.00 92.56 92 ILE A N 1
ATOM 758 C CA . ILE A 1 92 ? -5.823 -3.520 4.524 1.00 92.56 92 ILE A CA 1
ATOM 759 C C . ILE A 1 92 ? -7.186 -2.821 4.500 1.00 92.56 92 ILE A C 1
ATOM 761 O O . ILE A 1 92 ? -7.459 -2.021 5.389 1.00 92.56 92 ILE A O 1
ATOM 765 N N . ILE A 1 93 ? -8.044 -3.128 3.522 1.00 91.31 93 ILE A N 1
ATOM 766 C CA . ILE A 1 93 ? -9.399 -2.571 3.431 1.00 91.31 93 ILE A CA 1
ATOM 767 C C . ILE A 1 93 ? -10.209 -2.949 4.673 1.00 91.31 93 ILE A C 1
ATOM 769 O O . ILE A 1 93 ? -10.716 -2.051 5.339 1.00 91.31 93 ILE A O 1
ATOM 773 N N . ASP A 1 94 ? -10.239 -4.230 5.047 1.00 92.94 94 ASP A N 1
ATOM 774 C CA . ASP A 1 94 ? -10.946 -4.681 6.254 1.00 92.94 94 ASP A CA 1
ATOM 775 C C . ASP A 1 94 ? -10.417 -3.984 7.525 1.00 92.94 94 ASP A C 1
ATOM 777 O O . ASP A 1 94 ? -11.189 -3.597 8.401 1.00 92.94 94 ASP A O 1
ATOM 781 N N . LEU A 1 95 ? -9.095 -3.786 7.629 1.00 95.25 95 LEU A N 1
ATOM 782 C CA . LEU A 1 95 ? -8.495 -3.060 8.753 1.00 95.25 95 LEU A CA 1
ATOM 783 C C . LEU A 1 95 ? -8.949 -1.594 8.783 1.00 95.25 95 LEU A C 1
ATOM 785 O O . LEU A 1 95 ? -9.251 -1.061 9.850 1.00 95.25 95 LEU A O 1
ATOM 789 N N . ILE A 1 96 ? -8.974 -0.934 7.623 1.00 94.75 96 ILE A N 1
ATOM 790 C CA . ILE A 1 96 ? -9.413 0.457 7.490 1.00 94.75 96 ILE A CA 1
ATOM 791 C C . ILE A 1 96 ? -10.887 0.598 7.882 1.00 94.75 96 ILE A C 1
ATOM 793 O O . ILE A 1 96 ? -11.225 1.537 8.601 1.00 94.75 96 ILE A O 1
ATOM 797 N N . GLU A 1 97 ? -11.744 -0.320 7.434 1.00 94.81 97 GLU A N 1
ATOM 798 C CA . GLU A 1 97 ? -13.170 -0.335 7.780 1.00 94.81 97 GLU A CA 1
ATOM 799 C C . GLU A 1 97 ? -13.378 -0.499 9.293 1.00 94.81 97 GLU A C 1
ATOM 801 O O . GLU A 1 97 ? -14.161 0.240 9.891 1.00 94.81 97 GLU A O 1
ATOM 806 N N . GLU A 1 98 ? -12.626 -1.396 9.937 1.00 96.12 98 GLU A N 1
ATOM 807 C CA . GLU A 1 98 ? -12.689 -1.578 11.392 1.00 96.12 98 GLU A CA 1
ATOM 808 C C . GLU A 1 98 ? -12.196 -0.335 12.153 1.00 96.12 98 GLU A C 1
ATOM 810 O O . GLU A 1 98 ? -12.805 0.086 13.139 1.00 96.12 98 GLU A O 1
ATOM 815 N N . ILE A 1 99 ? -11.109 0.297 11.700 1.00 96.00 99 ILE A N 1
ATOM 816 C CA . ILE A 1 99 ? -10.605 1.542 12.302 1.00 96.00 99 ILE A CA 1
ATOM 817 C C . ILE A 1 99 ? -11.628 2.671 12.147 1.00 96.00 99 ILE A C 1
ATOM 819 O O . ILE A 1 99 ? -11.866 3.415 13.103 1.00 96.00 99 ILE A O 1
ATOM 823 N N . GLU A 1 100 ? -12.258 2.788 10.978 1.00 96.44 100 GLU A N 1
ATOM 824 C CA . GLU A 1 100 ? -13.336 3.748 10.734 1.00 96.44 100 GLU A CA 1
ATOM 825 C C . GLU A 1 100 ? -14.512 3.515 11.692 1.00 96.44 100 GLU A C 1
ATOM 827 O O . GLU A 1 100 ? -14.989 4.469 12.311 1.00 96.44 100 GLU A O 1
ATOM 832 N N . ALA A 1 101 ? -14.922 2.260 11.894 1.00 95.75 101 ALA A N 1
ATOM 833 C CA . ALA A 1 101 ? -15.972 1.908 12.846 1.00 95.75 101 ALA A CA 1
ATOM 834 C C . ALA A 1 101 ? -15.591 2.255 14.299 1.00 95.75 101 ALA A C 1
ATOM 836 O O . ALA A 1 101 ? -16.412 2.798 15.041 1.00 95.75 101 ALA A O 1
ATOM 837 N N . LYS A 1 102 ? -14.340 1.999 14.705 1.00 95.19 102 LYS A N 1
ATOM 838 C CA . LYS A 1 102 ? -13.839 2.259 16.070 1.00 95.19 102 LYS A CA 1
ATOM 839 C C . LYS A 1 102 ? -13.626 3.738 16.397 1.00 95.19 102 LYS A C 1
ATOM 841 O O . LYS A 1 102 ? -13.678 4.099 17.577 1.00 95.19 102 LYS A O 1
ATOM 846 N N . LEU A 1 103 ? -13.309 4.565 15.401 1.00 95.81 103 LEU A N 1
ATOM 847 C CA . LEU A 1 103 ? -13.109 6.014 15.551 1.00 95.81 103 LEU A CA 1
ATOM 848 C C . LEU A 1 103 ? -14.399 6.809 15.322 1.00 95.81 103 LEU A C 1
ATOM 850 O O . LEU A 1 103 ? -14.550 7.905 15.854 1.00 95.81 103 LEU A O 1
ATOM 854 N N . GLY A 1 104 ? -15.315 6.270 14.521 1.00 96.88 104 GLY A N 1
ATOM 855 C CA . GLY A 1 104 ? -16.452 7.004 13.987 1.00 96.88 104 GLY A CA 1
ATOM 856 C C . GLY A 1 104 ? -16.085 7.808 12.736 1.00 96.88 104 GLY A C 1
ATOM 857 O O . GLY A 1 104 ? -14.973 8.326 12.585 1.00 96.88 104 GLY A O 1
ATOM 858 N N . THR A 1 105 ? -17.055 7.943 11.829 1.00 95.19 105 THR A N 1
ATOM 859 C CA . THR A 1 105 ? -16.870 8.505 10.480 1.00 95.19 105 THR A CA 1
ATOM 860 C C . THR A 1 105 ? -16.266 9.914 10.476 1.00 95.19 105 THR A C 1
ATOM 862 O O . THR A 1 105 ? -15.433 10.228 9.624 1.00 95.19 105 THR A O 1
ATOM 865 N N . ASP A 1 106 ? -16.649 10.779 11.421 1.00 95.81 106 ASP A N 1
ATOM 866 C CA . ASP A 1 106 ? -16.156 12.160 11.468 1.00 95.81 106 ASP A CA 1
ATOM 867 C C . ASP A 1 106 ? -14.686 12.251 11.892 1.00 95.81 106 ASP A C 1
ATOM 869 O O . ASP A 1 106 ? -13.905 12.937 11.223 1.00 95.81 106 ASP A O 1
ATOM 873 N N . THR A 1 107 ? -14.291 11.549 12.959 1.00 97.00 107 THR A N 1
ATOM 874 C CA . THR A 1 107 ? -12.889 11.474 13.402 1.00 97.00 107 THR A CA 1
ATOM 875 C C . THR A 1 107 ? -12.035 10.829 12.323 1.00 97.00 107 THR A C 1
ATOM 877 O O . THR A 1 107 ? -11.008 11.381 11.920 1.00 97.00 107 THR A O 1
ATOM 880 N N . TRP A 1 108 ? -12.501 9.714 11.765 1.00 97.44 108 TRP A N 1
ATOM 881 C CA . TRP A 1 108 ? -11.803 9.028 10.690 1.00 97.44 108 TRP A CA 1
ATOM 882 C C . TRP A 1 108 ? -11.593 9.912 9.453 1.00 97.44 108 TRP A C 1
ATOM 884 O O . TRP A 1 108 ? -10.495 9.941 8.891 1.00 97.44 108 TRP A O 1
ATOM 894 N N . ARG A 1 109 ? -12.591 10.711 9.051 1.00 96.88 109 ARG A N 1
ATOM 895 C CA . ARG A 1 109 ? -12.436 11.678 7.951 1.00 96.88 109 ARG A CA 1
ATOM 896 C C . ARG A 1 109 ? -11.294 12.661 8.223 1.00 96.88 109 ARG A C 1
ATOM 898 O O . ARG A 1 109 ? -10.545 12.988 7.301 1.00 96.88 109 ARG A O 1
ATOM 905 N N . LYS A 1 110 ? -11.144 13.132 9.464 1.00 97.50 110 LYS A N 1
ATOM 906 C CA . LYS A 1 110 ? -10.054 14.041 9.855 1.00 97.50 110 LYS A CA 1
ATOM 907 C C . LYS A 1 110 ? -8.696 13.335 9.830 1.00 97.50 110 LYS A C 1
ATOM 909 O O . LYS A 1 110 ? -7.776 13.866 9.212 1.00 97.50 110 LYS A O 1
ATOM 914 N N . VAL A 1 111 ? -8.605 12.125 10.383 1.00 97.19 111 VAL A N 1
ATOM 915 C CA . VAL A 1 111 ? -7.400 11.272 10.346 1.00 97.19 111 VAL A CA 1
ATOM 916 C C . VAL A 1 111 ? -6.946 11.006 8.910 1.00 97.19 111 VAL A C 1
ATOM 918 O O . VAL A 1 111 ? -5.807 11.298 8.544 1.00 97.19 111 VAL A O 1
ATOM 921 N N . ARG A 1 112 ? -7.855 10.520 8.056 1.00 95.69 112 ARG A N 1
ATOM 922 C CA . ARG A 1 112 ? -7.582 10.229 6.642 1.00 95.69 112 ARG A CA 1
ATOM 923 C C . ARG A 1 112 ? -7.064 11.470 5.908 1.00 95.69 112 ARG A C 1
ATOM 925 O O . ARG A 1 112 ? -6.135 11.376 5.106 1.00 95.69 112 ARG A O 1
ATOM 932 N N . ASN A 1 113 ? -7.647 12.636 6.189 1.00 95.06 113 ASN A N 1
ATOM 933 C CA . ASN A 1 113 ? -7.214 13.903 5.604 1.00 95.06 113 ASN A CA 1
ATOM 934 C C . ASN A 1 113 ? -5.834 14.345 6.106 1.00 95.06 113 ASN A C 1
ATOM 936 O O . ASN A 1 113 ? -5.039 14.814 5.292 1.00 95.06 113 ASN A O 1
ATOM 940 N N . ALA A 1 114 ? -5.540 14.185 7.397 1.00 96.00 114 ALA A N 1
ATOM 941 C CA . ALA A 1 114 ? -4.238 14.511 7.978 1.00 96.00 114 ALA A CA 1
ATOM 942 C C . ALA A 1 114 ? -3.122 13.658 7.350 1.00 96.00 114 ALA A C 1
ATOM 944 O O . ALA A 1 114 ? -2.161 14.204 6.808 1.00 96.00 114 ALA A O 1
ATOM 945 N N . ILE A 1 115 ? -3.313 12.333 7.282 1.00 94.75 115 ILE A N 1
ATOM 946 C CA . ILE A 1 115 ? -2.378 11.404 6.618 1.00 94.75 115 ILE A CA 1
ATOM 947 C C . ILE A 1 115 ? -2.168 11.798 5.150 1.00 94.75 115 ILE A C 1
ATOM 949 O O . ILE A 1 115 ? -1.036 11.925 4.677 1.00 94.75 115 ILE A O 1
ATOM 953 N N . ARG A 1 116 ? -3.258 12.057 4.414 1.00 91.75 116 ARG A N 1
ATOM 954 C CA . ARG A 1 116 ? -3.179 12.461 3.003 1.00 91.75 116 ARG A CA 1
ATOM 955 C C . ARG A 1 116 ? -2.408 13.767 2.819 1.00 91.75 116 ARG A C 1
ATOM 957 O O . ARG A 1 116 ? -1.625 13.870 1.878 1.00 91.75 116 ARG A O 1
ATOM 964 N N . LYS A 1 117 ? -2.630 14.767 3.674 1.00 92.81 117 LYS A N 1
ATOM 965 C CA . LYS A 1 117 ? -1.917 16.051 3.610 1.00 92.81 117 LYS A CA 1
ATOM 966 C C . LYS A 1 117 ? -0.442 15.899 3.942 1.00 92.81 117 LYS A C 1
ATOM 968 O O . LYS A 1 117 ? 0.375 16.452 3.210 1.00 92.81 117 LYS A O 1
ATOM 973 N N . LYS A 1 118 ? -0.107 15.161 5.006 1.00 92.75 118 LYS A N 1
ATOM 974 C CA . LYS A 1 118 ? 1.279 14.864 5.389 1.00 92.75 118 LYS A CA 1
ATOM 975 C C . LYS A 1 118 ? 2.036 14.276 4.199 1.00 92.75 118 LYS A C 1
ATOM 977 O O . LYS A 1 118 ? 3.060 14.825 3.803 1.00 92.75 118 LYS A O 1
ATOM 982 N N . ARG A 1 119 ? 1.448 13.265 3.551 1.00 87.69 119 ARG A N 1
ATOM 983 C CA . ARG A 1 119 ? 1.998 12.632 2.346 1.00 87.69 119 ARG A CA 1
ATOM 984 C C . ARG A 1 119 ? 2.116 13.595 1.166 1.00 87.69 119 ARG A C 1
ATOM 986 O O . ARG A 1 119 ? 3.191 13.741 0.607 1.00 87.69 119 ARG A O 1
ATOM 993 N N . ASN A 1 120 ? 1.030 14.266 0.785 1.00 87.69 120 ASN A N 1
ATOM 994 C CA . ASN A 1 120 ? 1.021 15.133 -0.398 1.00 87.69 120 ASN A CA 1
ATOM 995 C C . ASN A 1 120 ? 1.993 16.317 -0.284 1.00 87.69 120 ASN A C 1
ATOM 997 O O . ASN A 1 120 ? 2.463 16.822 -1.299 1.00 87.69 120 ASN A O 1
ATOM 1001 N N . ASN A 1 121 ? 2.280 16.752 0.942 1.00 90.31 121 ASN A N 1
ATOM 1002 C CA . ASN A 1 121 ? 3.199 17.846 1.222 1.00 90.31 121 ASN A CA 1
ATOM 1003 C C . ASN A 1 121 ? 4.602 17.359 1.635 1.00 90.31 121 ASN A C 1
ATOM 1005 O O . ASN A 1 121 ? 5.398 18.186 2.073 1.00 90.31 121 ASN A O 1
ATOM 1009 N N . ASN A 1 122 ? 4.897 16.052 1.542 1.00 86.75 122 ASN A N 1
ATOM 1010 C CA . ASN A 1 122 ? 6.152 15.423 1.980 1.00 86.75 122 ASN A CA 1
ATOM 1011 C C . ASN A 1 122 ? 6.613 15.869 3.384 1.00 86.75 122 ASN A C 1
ATOM 1013 O O . ASN A 1 122 ? 7.789 16.159 3.608 1.00 86.75 122 ASN A O 1
ATOM 1017 N N . ARG A 1 123 ? 5.677 15.967 4.334 1.00 88.69 123 ARG A N 1
ATOM 1018 C CA . ARG A 1 123 ? 5.972 16.382 5.712 1.00 88.69 123 ARG A CA 1
ATOM 1019 C C . ARG A 1 123 ? 6.389 15.191 6.565 1.00 88.69 123 ARG A C 1
ATOM 1021 O O . ARG A 1 123 ? 5.858 14.094 6.417 1.00 88.69 123 ARG A O 1
ATOM 1028 N N . THR A 1 124 ? 7.291 15.437 7.509 1.00 87.06 124 THR A N 1
ATOM 1029 C CA . THR A 1 124 ? 7.705 14.446 8.511 1.00 87.06 124 THR A CA 1
ATOM 1030 C C . THR A 1 124 ? 6.678 14.269 9.626 1.00 87.06 124 THR A C 1
ATOM 1032 O O . THR A 1 124 ? 6.576 13.174 10.168 1.00 87.06 124 THR A O 1
ATOM 1035 N N . ASP A 1 125 ? 5.895 15.307 9.935 1.00 92.00 125 ASP A N 1
ATOM 1036 C CA . ASP A 1 125 ? 4.960 15.325 11.065 1.00 92.00 125 ASP A CA 1
ATOM 1037 C C . ASP A 1 125 ? 3.598 15.954 10.703 1.00 92.00 125 ASP A C 1
ATOM 1039 O O . ASP A 1 125 ? 3.436 16.570 9.638 1.00 92.00 125 ASP A O 1
ATOM 1043 N N . PHE A 1 126 ? 2.617 15.767 11.583 1.00 93.88 126 PHE A N 1
ATOM 1044 C CA . PHE A 1 126 ? 1.258 16.297 11.477 1.00 93.88 126 PHE A CA 1
ATOM 1045 C C . PHE A 1 126 ? 1.156 17.749 11.962 1.00 93.88 126 PHE A C 1
ATOM 1047 O O . PHE A 1 126 ? 1.988 18.233 12.727 1.00 93.88 126 PHE A O 1
ATOM 1054 N N . GLU A 1 127 ? 0.120 18.472 11.520 1.00 93.31 127 GLU A N 1
ATOM 1055 C CA . GLU A 1 127 ? -0.150 19.811 12.060 1.00 93.31 127 GLU A CA 1
ATOM 1056 C C . GLU A 1 127 ? -0.736 19.725 13.479 1.00 93.31 127 GLU A C 1
ATOM 1058 O O . GLU A 1 127 ? -1.468 18.792 13.794 1.00 93.31 127 GLU A O 1
ATOM 1063 N N . GLU A 1 128 ? -0.509 20.745 14.312 1.00 94.44 128 GLU A N 1
ATOM 1064 C CA . GLU A 1 128 ? -1.000 20.794 15.703 1.00 94.44 128 GLU A CA 1
ATOM 1065 C C . GLU A 1 128 ? -2.510 20.518 15.819 1.00 94.44 128 GLU A C 1
ATOM 1067 O O . GLU A 1 128 ? -2.947 19.711 16.633 1.00 94.44 128 G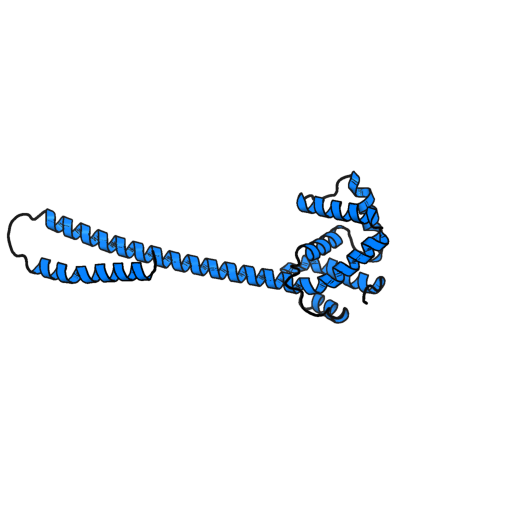LU A O 1
ATOM 1072 N N . LYS A 1 129 ? -3.313 21.104 14.921 1.00 93.38 129 LYS A N 1
ATOM 1073 C CA . LYS A 1 129 ? -4.772 20.894 14.865 1.00 93.38 129 LYS A CA 1
ATOM 1074 C C . LYS A 1 129 ? -5.195 19.476 14.458 1.00 93.38 129 LYS A C 1
ATOM 1076 O O . LYS A 1 129 ? -6.381 19.162 14.487 1.00 93.38 129 LYS A O 1
ATOM 1081 N N . GLU A 1 130 ? -4.266 18.668 13.957 1.00 94.62 130 GLU A N 1
ATOM 1082 C CA . GLU A 1 130 ? -4.498 17.290 13.521 1.00 94.62 130 GLU A CA 1
ATOM 1083 C C . GLU A 1 130 ? -4.118 16.293 14.629 1.00 94.62 130 GLU A C 1
ATOM 1085 O O . GLU A 1 130 ? -4.649 15.183 14.634 1.00 94.62 130 GLU A O 1
ATOM 1090 N N . LEU A 1 131 ? -3.275 16.702 15.590 1.00 94.62 131 LEU A N 1
ATOM 1091 C CA . LEU A 1 131 ? -2.718 15.832 16.632 1.00 94.62 131 LEU A CA 1
ATOM 1092 C C . LEU A 1 131 ? -3.783 15.159 17.496 1.00 94.62 131 LEU A C 1
ATOM 1094 O O . LEU A 1 131 ? -3.640 13.978 17.783 1.00 94.62 131 LEU A O 1
ATOM 1098 N N . GLU A 1 132 ? -4.868 15.854 17.846 1.00 96.25 132 GLU A N 1
ATOM 1099 C CA . GLU A 1 132 ? -5.977 15.271 18.619 1.00 96.25 132 GLU A CA 1
ATOM 1100 C C . GLU A 1 132 ? -6.516 13.992 17.950 1.00 96.25 132 GLU A C 1
ATOM 1102 O O . GLU A 1 132 ? -6.553 12.923 18.559 1.00 96.25 132 GLU A O 1
ATOM 1107 N N . PHE A 1 133 ? -6.832 14.068 16.654 1.00 96.56 133 PHE A N 1
ATOM 1108 C CA . PHE A 1 133 ? -7.388 12.939 15.900 1.00 96.56 133 PHE A CA 1
ATOM 1109 C C . PHE A 1 133 ? -6.338 11.854 15.629 1.00 96.56 133 PHE A C 1
ATOM 1111 O O . PHE A 1 133 ? -6.668 10.669 15.570 1.00 96.56 133 PHE A O 1
ATOM 1118 N N . ILE A 1 134 ? -5.068 12.238 15.471 1.00 97.31 134 ILE A N 1
ATOM 1119 C CA . ILE A 1 134 ? -3.968 11.279 15.315 1.00 97.31 134 ILE A CA 1
ATOM 1120 C C . ILE A 1 134 ? -3.714 10.513 16.616 1.00 97.31 134 ILE A C 1
ATOM 1122 O O . ILE A 1 134 ? -3.502 9.303 16.565 1.00 97.31 134 ILE A O 1
ATOM 1126 N N . SER A 1 135 ? -3.811 11.162 17.776 1.00 96.69 135 SER A N 1
ATOM 1127 C CA . SER A 1 135 ? -3.731 10.488 19.074 1.00 96.69 135 SER A CA 1
ATOM 1128 C C . SER A 1 135 ? -4.904 9.528 19.296 1.00 96.69 135 SER A C 1
ATOM 1130 O O . SER A 1 135 ? -4.717 8.448 19.860 1.00 96.69 135 SER A O 1
ATOM 1132 N N . GLU A 1 136 ? -6.108 9.864 18.821 1.00 96.75 136 GLU A N 1
ATOM 1133 C CA . GLU A 1 136 ? -7.233 8.920 18.819 1.00 96.75 136 GLU A CA 1
ATOM 1134 C C . GLU A 1 136 ? -6.939 7.682 17.962 1.00 96.75 136 GLU A C 1
ATOM 1136 O O . GLU A 1 136 ? -7.138 6.559 18.434 1.00 96.75 136 GLU A O 1
ATOM 1141 N N . LEU A 1 137 ? -6.418 7.868 16.740 1.00 97.69 137 LEU A N 1
ATOM 1142 C CA . LEU A 1 137 ? -5.971 6.761 15.888 1.00 97.69 137 LEU A CA 1
ATOM 1143 C C . LEU A 1 137 ? -4.913 5.912 16.602 1.00 97.69 137 LEU A C 1
ATOM 1145 O O . LEU A 1 137 ? -5.056 4.692 16.673 1.00 97.69 137 LEU A O 1
ATOM 1149 N N . GLU A 1 138 ? -3.874 6.543 17.145 1.00 97.06 138 GLU A N 1
ATOM 1150 C CA . GLU A 1 138 ? -2.782 5.861 17.840 1.00 97.06 138 GLU A CA 1
ATOM 1151 C C . GLU A 1 138 ? -3.311 4.980 18.976 1.00 97.06 138 GLU A C 1
ATOM 1153 O O . GLU A 1 138 ? -2.915 3.823 19.110 1.00 97.06 138 GLU A O 1
ATOM 1158 N N . ASN A 1 139 ? -4.273 5.483 19.751 1.00 96.38 139 ASN A N 1
ATOM 1159 C CA . ASN A 1 139 ? -4.894 4.710 20.818 1.00 96.38 139 ASN A CA 1
ATOM 1160 C C . ASN A 1 139 ? -5.644 3.473 20.307 1.00 96.38 139 ASN A C 1
ATOM 1162 O O . ASN A 1 139 ? -5.611 2.450 20.984 1.00 96.38 139 ASN A O 1
ATOM 1166 N N . LYS A 1 140 ? -6.280 3.523 19.129 1.00 95.31 140 LYS A N 1
ATOM 1167 C CA . LYS A 1 140 ? -6.915 2.333 18.527 1.00 95.31 140 LYS A CA 1
ATOM 1168 C C . LYS A 1 140 ? -5.894 1.337 17.987 1.00 95.31 140 LYS A C 1
ATOM 1170 O O . LYS A 1 140 ? -6.126 0.133 18.052 1.00 95.31 140 LYS A O 1
ATOM 1175 N N . LEU A 1 141 ? -4.776 1.824 17.454 1.00 96.06 141 LEU A N 1
ATOM 1176 C CA . LEU A 1 141 ? -3.735 0.978 16.874 1.00 96.06 141 LEU A CA 1
ATOM 1177 C C . LEU A 1 141 ? -2.895 0.238 17.930 1.00 96.06 141 LEU A C 1
ATOM 1179 O O . LEU A 1 141 ? -2.344 -0.823 17.628 1.00 96.06 141 LEU A O 1
ATOM 1183 N N . LYS A 1 142 ? -2.843 0.739 19.175 1.00 94.44 142 LYS A N 1
ATOM 1184 C CA . LYS A 1 142 ? -2.158 0.074 20.302 1.00 94.44 142 LYS A CA 1
ATOM 1185 C C . LYS A 1 142 ? -2.632 -1.362 20.531 1.00 94.44 142 LYS A C 1
ATOM 1187 O O . LYS A 1 142 ? -1.796 -2.219 20.800 1.00 94.44 142 LYS A O 1
ATOM 1192 N N . ASP A 1 143 ? 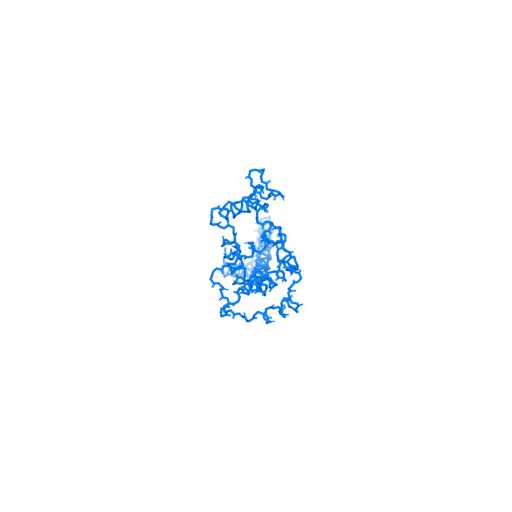-3.925 -1.637 20.356 1.00 90.62 143 ASP A N 1
ATOM 1193 C CA . ASP A 1 143 ? -4.514 -2.978 20.522 1.00 90.62 143 ASP A CA 1
ATOM 1194 C C . ASP A 1 143 ? -3.879 -4.034 19.599 1.00 90.62 143 ASP A C 1
ATOM 1196 O O . ASP A 1 143 ? -3.927 -5.228 19.888 1.00 90.62 143 ASP A O 1
ATOM 1200 N N . VAL A 1 144 ? -3.314 -3.598 18.472 1.00 92.88 144 VAL A N 1
ATOM 1201 C CA . VAL A 1 144 ? -2.697 -4.454 17.445 1.00 92.88 144 VAL A CA 1
ATOM 1202 C C . VAL A 1 144 ? -1.213 -4.139 17.264 1.00 92.88 144 VAL A C 1
ATOM 1204 O O . VAL A 1 144 ? -0.613 -4.476 16.243 1.00 92.88 144 VAL A O 1
ATOM 1207 N N . GLU A 1 145 ? -0.628 -3.477 18.267 1.00 95.06 145 GLU A N 1
ATOM 1208 C CA . GLU A 1 145 ? 0.782 -3.091 18.341 1.00 95.06 145 GLU A CA 1
ATOM 1209 C C . GLU A 1 145 ? 1.262 -2.260 17.141 1.00 95.06 145 GLU A C 1
ATOM 1211 O O . GLU A 1 145 ? 2.450 -2.255 16.816 1.00 95.06 145 GLU A O 1
ATOM 1216 N N . MET A 1 146 ? 0.360 -1.549 16.462 1.00 96.31 146 MET A N 1
ATOM 1217 C CA . MET A 1 146 ? 0.667 -0.787 15.253 1.00 96.31 146 MET A CA 1
ATOM 1218 C C . MET A 1 146 ? 0.910 0.686 15.583 1.00 96.31 146 MET A C 1
ATOM 1220 O O . MET A 1 146 ? 0.194 1.303 16.366 1.00 96.31 146 MET A O 1
ATOM 1224 N N . THR A 1 147 ? 1.944 1.266 14.985 1.00 96.62 147 THR A N 1
ATOM 1225 C CA . THR A 1 147 ? 2.210 2.707 15.062 1.00 96.62 147 THR A CA 1
ATOM 1226 C C . THR A 1 147 ? 1.493 3.446 13.935 1.00 96.62 147 THR A C 1
ATOM 1228 O O . THR A 1 147 ? 1.168 2.862 12.899 1.00 96.62 147 THR A O 1
ATOM 1231 N N . VAL A 1 148 ? 1.299 4.758 14.090 1.00 95.75 148 VAL A N 1
ATOM 1232 C CA . VAL A 1 148 ? 0.704 5.592 13.032 1.00 95.75 148 VAL A CA 1
ATOM 1233 C C . VAL A 1 148 ? 1.541 5.544 11.749 1.00 95.75 148 VAL A C 1
ATOM 1235 O O . VAL A 1 148 ? 0.979 5.380 10.674 1.00 95.75 148 VAL A O 1
ATOM 1238 N N . ASN A 1 149 ? 2.874 5.581 11.846 1.00 93.50 149 ASN A N 1
ATOM 1239 C CA . ASN A 1 149 ? 3.757 5.487 10.675 1.00 93.50 149 ASN A CA 1
ATOM 1240 C C . ASN A 1 149 ? 3.626 4.136 9.949 1.00 93.50 149 ASN A C 1
ATOM 1242 O O . ASN A 1 149 ? 3.612 4.090 8.723 1.00 93.50 149 ASN A O 1
ATOM 1246 N N . GLU A 1 150 ? 3.497 3.025 10.679 1.00 95.38 150 GLU A N 1
ATOM 1247 C CA . GLU A 1 150 ? 3.254 1.715 10.058 1.00 95.38 150 GLU A CA 1
ATOM 1248 C C . GLU A 1 150 ? 1.881 1.662 9.379 1.00 95.38 150 GLU A C 1
ATOM 1250 O O . GLU A 1 150 ? 1.755 1.108 8.287 1.00 95.38 150 GLU A O 1
ATOM 1255 N N . PHE A 1 151 ? 0.863 2.273 9.984 1.00 95.88 151 PHE A N 1
ATOM 1256 C CA . PHE A 1 151 ? -0.461 2.388 9.379 1.00 95.88 151 PHE A CA 1
ATOM 1257 C C . PHE A 1 151 ? -0.457 3.272 8.118 1.00 95.88 151 PHE A C 1
ATOM 1259 O O . PHE A 1 151 ? -1.106 2.934 7.127 1.00 95.88 151 PHE A O 1
ATOM 1266 N N . GLU A 1 152 ? 0.314 4.365 8.104 1.00 94.12 152 GLU A N 1
ATOM 1267 C CA . GLU A 1 152 ? 0.523 5.202 6.913 1.00 94.12 152 GLU A CA 1
ATOM 1268 C C . GLU A 1 152 ? 1.095 4.396 5.739 1.00 94.12 152 GLU A C 1
ATOM 1270 O O . GLU A 1 152 ? 0.610 4.536 4.614 1.00 94.12 152 GLU A O 1
ATOM 1275 N N . LEU A 1 153 ? 2.057 3.501 5.999 1.00 91.69 153 LEU A N 1
ATOM 1276 C CA . LEU A 1 153 ? 2.614 2.609 4.975 1.00 91.69 153 LEU A CA 1
ATOM 1277 C C . LEU A 1 153 ? 1.546 1.666 4.392 1.00 91.69 153 LEU A C 1
ATOM 1279 O O . LEU A 1 153 ? 1.514 1.435 3.185 1.00 91.69 153 LEU A O 1
ATOM 1283 N N . LEU A 1 154 ? 0.624 1.148 5.212 1.00 92.69 154 LEU A N 1
ATOM 1284 C CA . LEU A 1 154 ? -0.493 0.328 4.715 1.00 92.69 154 LEU A CA 1
ATOM 1285 C C . LEU A 1 154 ? -1.470 1.150 3.862 1.00 92.69 154 LEU A C 1
ATOM 1287 O O . LEU A 1 154 ? -1.932 0.697 2.811 1.00 92.69 154 LEU A O 1
ATOM 1291 N N . MET A 1 155 ? -1.753 2.384 4.280 1.00 90.69 155 MET A N 1
ATOM 1292 C CA . MET A 1 155 ? -2.568 3.329 3.511 1.00 90.69 155 MET A CA 1
ATOM 1293 C C . MET A 1 155 ? -1.929 3.673 2.155 1.00 90.69 155 MET A C 1
ATOM 1295 O O . MET A 1 155 ? -2.646 3.924 1.182 1.00 90.69 155 MET A O 1
ATOM 1299 N N . GLU A 1 156 ? -0.599 3.672 2.064 1.00 86.31 156 GLU A N 1
ATOM 1300 C CA . GLU A 1 156 ? 0.135 3.853 0.810 1.00 86.31 156 GLU A CA 1
ATOM 1301 C C . GLU A 1 156 ? -0.048 2.671 -0.149 1.00 86.31 156 GLU A C 1
ATOM 1303 O O . GLU A 1 156 ? -0.361 2.887 -1.323 1.00 86.31 156 GLU A O 1
ATOM 1308 N N . ILE A 1 157 ? 0.042 1.435 0.351 1.00 85.31 157 ILE A N 1
ATOM 1309 C CA . ILE A 1 157 ? -0.240 0.228 -0.445 1.00 85.31 157 ILE A CA 1
ATOM 1310 C C . ILE A 1 157 ? -1.664 0.291 -1.017 1.00 85.31 157 ILE A C 1
ATOM 1312 O O . ILE A 1 157 ? -1.881 0.075 -2.211 1.00 85.31 157 ILE A O 1
ATOM 1316 N N . ASN A 1 158 ? -2.651 0.646 -0.188 1.00 83.88 158 ASN A N 1
ATOM 1317 C CA . ASN A 1 158 ? -4.041 0.728 -0.640 1.00 83.88 158 ASN A CA 1
ATOM 1318 C C . ASN A 1 158 ? -4.270 1.842 -1.681 1.00 83.88 158 ASN A C 1
ATOM 1320 O O . ASN A 1 158 ? -5.130 1.707 -2.551 1.00 83.88 158 ASN A O 1
ATOM 1324 N N . ALA A 1 159 ? -3.504 2.936 -1.610 1.00 78.25 159 ALA A N 1
ATOM 1325 C CA . ALA A 1 159 ? -3.602 4.050 -2.552 1.00 78.25 159 ALA A CA 1
ATOM 1326 C C . ALA A 1 159 ? -2.892 3.786 -3.891 1.00 78.25 159 ALA A C 1
ATOM 1328 O O . ALA A 1 159 ? -3.295 4.353 -4.904 1.00 78.25 159 ALA A O 1
ATOM 1329 N N . THR A 1 160 ? -1.839 2.965 -3.895 1.00 70.56 160 THR A N 1
ATOM 1330 C CA . THR A 1 160 ? -1.039 2.639 -5.091 1.00 70.56 160 THR A CA 1
ATOM 1331 C C . THR A 1 160 ? -1.575 1.434 -5.868 1.00 70.56 160 THR A C 1
ATOM 1333 O O . THR A 1 160 ? -1.251 1.269 -7.043 1.00 70.56 160 THR A O 1
ATOM 1336 N N . GLY A 1 161 ? -2.431 0.610 -5.258 1.00 60.03 161 GLY A N 1
ATOM 1337 C CA . GLY A 1 161 ? -3.040 -0.538 -5.924 1.00 60.03 161 GLY A CA 1
ATOM 1338 C C . GLY A 1 161 ? -4.024 -0.140 -7.030 1.00 60.03 161 GLY A C 1
ATOM 1339 O O . GLY A 1 161 ? -5.144 0.295 -6.747 1.00 60.03 161 GLY A O 1
ATOM 1340 N N . ASN A 1 162 ? -3.658 -0.383 -8.292 1.00 56.09 162 ASN A N 1
ATOM 1341 C CA . ASN A 1 162 ? -4.595 -0.314 -9.416 1.00 56.09 162 ASN A CA 1
ATOM 1342 C C . ASN A 1 162 ? -5.812 -1.216 -9.142 1.00 56.09 162 ASN A C 1
ATOM 1344 O O . ASN A 1 162 ? -5.681 -2.388 -8.789 1.00 56.09 162 ASN A O 1
ATOM 1348 N N . THR A 1 163 ? -7.022 -0.681 -9.296 1.00 54.22 163 THR A N 1
ATOM 1349 C CA . THR A 1 163 ? -8.268 -1.469 -9.232 1.00 54.22 163 THR A CA 1
ATOM 1350 C C . THR A 1 163 ? -8.381 -2.470 -10.383 1.00 54.22 163 THR A C 1
ATOM 1352 O O . THR A 1 163 ? -9.070 -3.473 -10.246 1.00 54.22 163 THR A O 1
ATOM 1355 N N . GLU A 1 164 ? -7.671 -2.226 -11.487 1.00 48.72 164 GLU A N 1
ATOM 1356 C CA . GLU A 1 164 ? -7.712 -3.036 -12.712 1.00 48.72 164 GLU A CA 1
ATOM 1357 C C . GLU A 1 164 ? -6.932 -4.361 -12.616 1.00 48.72 164 GLU A C 1
ATOM 1359 O O . GLU A 1 164 ? -7.203 -5.275 -13.387 1.00 48.72 164 GLU A O 1
ATOM 1364 N N . PHE A 1 165 ? -6.027 -4.511 -11.639 1.00 49.28 165 PHE A N 1
ATOM 1365 C CA . PHE A 1 165 ? -5.179 -5.704 -11.464 1.00 49.28 165 PHE A CA 1
ATOM 1366 C C . PHE A 1 165 ? -5.495 -6.463 -10.166 1.00 49.28 165 PHE A C 1
ATOM 1368 O O . PHE A 1 165 ? -4.606 -6.949 -9.469 1.00 49.28 165 PHE A O 1
ATOM 1375 N N . HIS A 1 166 ? -6.776 -6.560 -9.803 1.00 53.34 166 HIS A N 1
ATOM 1376 C CA . HIS A 1 166 ? -7.190 -7.414 -8.688 1.00 53.34 166 HIS A CA 1
ATOM 1377 C C . HIS A 1 166 ? -6.877 -8.882 -9.009 1.00 53.34 166 HIS A C 1
ATOM 1379 O O . HIS A 1 166 ? -7.512 -9.496 -9.871 1.00 53.34 166 HIS A O 1
ATOM 1385 N N . LYS A 1 167 ? -5.900 -9.466 -8.304 1.00 54.50 167 LYS A N 1
ATOM 1386 C CA . LYS A 1 167 ? -5.592 -10.898 -8.383 1.00 54.50 167 LYS A CA 1
ATOM 1387 C C . LYS A 1 167 ? -6.705 -11.728 -7.745 1.00 54.50 167 LYS A C 1
ATOM 1389 O O . LYS A 1 167 ? -6.575 -12.200 -6.623 1.00 54.50 167 LYS A O 1
ATOM 1394 N N . GLY A 1 168 ? -7.755 -11.981 -8.522 1.00 60.03 168 GLY A N 1
ATOM 1395 C CA . GLY A 1 168 ? -8.705 -13.067 -8.296 1.00 60.03 168 GLY A CA 1
ATOM 1396 C C . GLY A 1 168 ? -9.324 -13.112 -6.894 1.00 60.03 168 GLY A C 1
ATOM 1397 O O . GLY A 1 168 ? -9.538 -12.095 -6.247 1.00 60.03 168 GLY A O 1
ATOM 1398 N N . LYS A 1 169 ? -9.682 -14.321 -6.451 1.00 65.19 169 LYS A N 1
ATOM 1399 C CA . LYS A 1 169 ? -10.314 -14.545 -5.145 1.00 65.19 169 LYS A CA 1
ATOM 1400 C C . LYS A 1 169 ? -9.315 -14.319 -4.008 1.00 65.19 169 LYS A C 1
ATOM 1402 O O . LYS A 1 169 ? -8.177 -14.783 -4.086 1.00 65.19 169 LYS A O 1
ATOM 1407 N N . ARG A 1 170 ? -9.798 -13.707 -2.923 1.00 75.81 170 ARG A N 1
ATOM 1408 C CA . ARG A 1 170 ? -9.084 -13.540 -1.651 1.00 75.81 170 ARG A CA 1
ATOM 1409 C C . ARG A 1 170 ? -8.427 -14.851 -1.206 1.00 75.81 170 ARG A C 1
ATOM 1411 O O . ARG A 1 170 ? -9.097 -15.878 -1.082 1.00 75.81 170 ARG A O 1
ATOM 1418 N N . ARG A 1 171 ? -7.117 -14.809 -0.950 1.00 81.31 171 ARG A N 1
ATOM 1419 C CA . ARG A 1 171 ? -6.353 -15.944 -0.399 1.00 81.31 171 ARG A CA 1
ATOM 1420 C C . ARG A 1 171 ? -6.620 -16.107 1.089 1.00 81.31 171 ARG A C 1
ATOM 1422 O O . ARG A 1 171 ? -6.920 -15.127 1.767 1.00 81.31 171 ARG A O 1
ATOM 1429 N N . VAL A 1 172 ? -6.454 -17.320 1.608 1.00 86.06 172 VAL A N 1
ATOM 1430 C CA . VAL A 1 172 ? -6.688 -17.624 3.028 1.00 86.06 172 VAL A CA 1
ATOM 1431 C C . VAL A 1 172 ? -5.584 -17.009 3.895 1.00 86.06 172 VAL A C 1
ATOM 1433 O O . VAL A 1 172 ? -4.405 -17.089 3.553 1.00 86.06 172 VAL A O 1
ATOM 1436 N N . LEU A 1 173 ? -5.941 -16.456 5.061 1.00 86.12 173 LEU A N 1
ATOM 1437 C CA . LEU A 1 173 ? -5.022 -15.740 5.964 1.00 86.12 173 LEU A CA 1
ATOM 1438 C C . LEU A 1 173 ? -3.727 -16.518 6.271 1.00 86.12 173 LEU A C 1
ATOM 1440 O O . LEU A 1 173 ? -2.636 -15.949 6.265 1.00 86.12 173 LEU A O 1
ATOM 1444 N N . LYS A 1 174 ? -3.829 -17.836 6.493 1.00 87.31 174 LYS A N 1
ATOM 1445 C CA . LYS A 1 174 ? -2.671 -18.714 6.747 1.00 87.31 174 LYS A CA 1
ATOM 1446 C C . LYS A 1 174 ? -1.684 -18.750 5.577 1.00 87.31 174 LYS A C 1
ATOM 1448 O O . LYS A 1 174 ? -0.475 -18.763 5.798 1.00 87.31 174 LYS A O 1
ATOM 1453 N N . GLU A 1 175 ? -2.186 -18.764 4.346 1.00 87.50 175 GLU A N 1
ATOM 1454 C CA . GLU A 1 175 ? -1.356 -18.765 3.137 1.00 87.50 175 GLU A CA 1
ATOM 1455 C C . GLU A 1 175 ? -0.659 -17.417 2.965 1.00 87.50 175 GLU A C 1
ATOM 1457 O O . GLU A 1 175 ? 0.546 -17.379 2.720 1.00 87.50 175 GLU A O 1
ATOM 1462 N N . VAL A 1 176 ? -1.392 -16.321 3.185 1.00 87.62 176 VAL A N 1
ATOM 1463 C CA . VAL A 1 176 ? -0.865 -14.950 3.105 1.00 87.62 176 VAL A CA 1
ATOM 1464 C C . VAL A 1 176 ? 0.256 -14.729 4.123 1.00 87.62 176 VAL A C 1
ATOM 1466 O O . VAL A 1 176 ? 1.311 -14.207 3.768 1.00 87.62 176 VAL A O 1
ATOM 1469 N N . LYS A 1 177 ? 0.097 -15.215 5.362 1.00 88.88 177 LYS A N 1
ATOM 1470 C CA . LYS A 1 177 ? 1.167 -15.193 6.375 1.00 88.88 177 LYS A CA 1
ATOM 1471 C C . LYS A 1 177 ? 2.413 -15.950 5.924 1.00 88.88 177 LYS A C 1
ATOM 1473 O O . LYS A 1 177 ? 3.522 -15.440 6.045 1.00 88.88 177 LYS A O 1
ATOM 1478 N N . LYS A 1 178 ? 2.245 -17.164 5.391 1.00 89.19 178 LYS A N 1
ATOM 1479 C CA . LYS A 1 178 ? 3.377 -17.963 4.902 1.00 89.19 178 LYS A CA 1
ATOM 1480 C C . LYS A 1 178 ? 4.104 -17.250 3.759 1.00 89.19 178 LYS A C 1
ATOM 1482 O O . LYS A 1 178 ? 5.334 -17.256 3.721 1.00 89.19 178 LYS A O 1
ATOM 1487 N N . GLN A 1 179 ? 3.357 -16.628 2.851 1.00 86.69 179 GLN A N 1
ATOM 1488 C CA . GLN A 1 179 ? 3.912 -15.876 1.730 1.00 86.69 179 GLN A CA 1
ATOM 1489 C C . GLN A 1 179 ? 4.709 -14.652 2.206 1.00 86.69 179 GLN A C 1
ATOM 1491 O O . GLN A 1 179 ? 5.844 -14.466 1.774 1.00 86.69 179 GLN A O 1
ATOM 1496 N N . LEU A 1 180 ? 4.175 -13.887 3.165 1.00 89.56 180 LEU A N 1
ATOM 1497 C CA . LEU A 1 180 ? 4.869 -12.738 3.760 1.00 89.56 180 LEU A CA 1
ATOM 1498 C C . LEU A 1 180 ? 6.250 -13.107 4.319 1.00 89.56 180 LEU A C 1
ATOM 1500 O O . LEU A 1 180 ? 7.201 -12.332 4.218 1.00 89.56 180 LEU A O 1
ATOM 1504 N N . GLU A 1 181 ? 6.372 -14.299 4.904 1.00 89.00 181 GLU A N 1
ATOM 1505 C CA . GLU A 1 181 ? 7.637 -14.754 5.476 1.00 89.00 181 GLU A CA 1
ATOM 1506 C C . GLU A 1 181 ? 8.623 -15.309 4.456 1.00 89.00 181 GLU A C 1
ATOM 1508 O O . GLU A 1 181 ? 9.828 -15.116 4.617 1.00 89.00 181 GLU A O 1
ATOM 1513 N N . SER A 1 182 ? 8.126 -16.001 3.432 1.00 85.38 182 SER A N 1
ATOM 1514 C CA . SER A 1 182 ? 8.961 -16.806 2.534 1.00 85.38 182 SER A CA 1
ATOM 1515 C C . SER A 1 182 ? 9.307 -16.132 1.214 1.00 85.38 182 SER A C 1
ATOM 1517 O O . SER A 1 182 ? 10.317 -16.491 0.615 1.00 85.38 182 SER A O 1
ATOM 1519 N N . SER A 1 183 ? 8.496 -15.182 0.748 1.00 80.44 183 SER A N 1
ATOM 1520 C CA . SER A 1 183 ? 8.591 -14.688 -0.626 1.00 80.44 183 SER A CA 1
ATOM 1521 C C . SER A 1 183 ? 8.443 -13.174 -0.753 1.00 80.44 183 SER A C 1
ATOM 1523 O O . SER A 1 183 ? 8.109 -12.709 -1.836 1.00 80.44 183 SER A O 1
ATOM 1525 N N . LEU A 1 184 ? 8.635 -12.400 0.323 1.00 81.25 184 LEU A N 1
ATOM 1526 C CA . LEU A 1 184 ? 8.621 -10.940 0.225 1.00 81.25 184 LEU A CA 1
ATOM 1527 C C . LEU A 1 184 ? 9.951 -10.441 -0.378 1.00 81.25 184 LEU A C 1
ATOM 1529 O O . LEU A 1 184 ? 11.000 -10.657 0.240 1.00 81.25 184 LEU A O 1
ATOM 1533 N N . PRO A 1 185 ? 9.929 -9.755 -1.534 1.00 81.25 185 PRO A N 1
ATOM 1534 C CA . PRO A 1 185 ? 11.121 -9.178 -2.149 1.00 81.25 185 PRO A CA 1
ATOM 1535 C C . PRO A 1 185 ? 11.895 -8.226 -1.223 1.00 81.25 185 PRO A C 1
ATOM 1537 O O . PRO A 1 185 ? 11.332 -7.588 -0.329 1.00 81.25 185 PRO A O 1
ATOM 1540 N N . ASN A 1 186 ? 13.204 -8.087 -1.453 1.00 80.94 186 ASN A N 1
ATOM 1541 C CA . ASN A 1 186 ? 14.078 -7.243 -0.623 1.00 80.94 186 ASN A CA 1
ATOM 1542 C C . ASN A 1 186 ? 13.695 -5.754 -0.660 1.00 80.94 186 ASN A C 1
ATOM 1544 O O . ASN A 1 186 ? 13.759 -5.070 0.360 1.00 80.94 186 ASN A O 1
ATOM 1548 N N . ASN A 1 187 ? 13.253 -5.254 -1.811 1.00 77.06 187 ASN A N 1
ATOM 1549 C CA . ASN A 1 187 ? 12.776 -3.879 -1.976 1.00 77.06 187 ASN A CA 1
ATOM 1550 C C . ASN A 1 187 ? 11.432 -3.605 -1.270 1.00 77.06 187 ASN A C 1
ATOM 1552 O O . ASN A 1 187 ? 11.081 -2.443 -1.088 1.00 77.06 187 ASN A O 1
ATOM 1556 N N . LEU A 1 188 ? 10.716 -4.637 -0.807 1.00 82.62 188 LEU A N 1
ATOM 1557 C CA . LEU A 1 188 ? 9.463 -4.509 -0.052 1.00 82.62 188 LEU A CA 1
ATOM 1558 C C . LEU A 1 188 ? 9.623 -4.735 1.459 1.00 82.62 188 LEU A C 1
ATOM 1560 O O . LEU A 1 188 ? 8.635 -4.712 2.194 1.00 82.62 188 LEU A O 1
ATOM 1564 N N . GLN A 1 189 ? 10.848 -4.914 1.961 1.00 85.88 189 GLN A N 1
ATOM 1565 C CA . GLN A 1 189 ? 11.083 -5.232 3.378 1.00 85.88 189 GLN A CA 1
ATOM 1566 C C . GLN A 1 189 ? 10.584 -4.150 4.342 1.00 85.88 189 GLN A C 1
ATOM 1568 O O . GLN A 1 189 ? 10.206 -4.474 5.468 1.00 85.88 189 GLN A O 1
ATOM 1573 N N . VAL A 1 190 ? 10.495 -2.891 3.896 1.00 86.19 190 VAL A N 1
ATOM 1574 C CA . VAL A 1 190 ? 9.910 -1.792 4.684 1.00 86.19 190 VAL A CA 1
ATOM 1575 C C . VAL A 1 190 ? 8.459 -2.078 5.099 1.00 86.19 190 VAL A C 1
ATOM 1577 O O . VAL A 1 190 ? 8.038 -1.693 6.187 1.00 86.19 190 VAL A O 1
ATOM 1580 N N . PHE A 1 191 ? 7.712 -2.833 4.289 1.00 88.88 191 PHE A N 1
ATOM 1581 C CA . PHE A 1 191 ? 6.323 -3.193 4.570 1.00 88.88 191 PHE A CA 1
ATOM 1582 C C . PHE A 1 191 ? 6.188 -4.447 5.434 1.00 88.88 191 PHE A C 1
ATOM 1584 O O . PHE A 1 191 ? 5.101 -4.724 5.935 1.00 88.88 191 PHE A O 1
ATOM 1591 N N . LYS A 1 192 ? 7.266 -5.211 5.660 1.00 90.38 192 LYS A N 1
ATOM 1592 C CA . LYS A 1 192 ? 7.181 -6.521 6.321 1.00 90.38 192 LYS A CA 1
ATOM 1593 C C . LYS A 1 192 ? 6.593 -6.439 7.728 1.00 90.38 192 LYS A C 1
ATOM 1595 O O . LYS A 1 192 ? 5.716 -7.226 8.081 1.00 90.38 192 LYS A O 1
ATOM 1600 N N . VAL A 1 193 ? 7.064 -5.485 8.530 1.00 93.38 193 VAL A N 1
ATOM 1601 C CA . VAL A 1 193 ? 6.578 -5.285 9.903 1.00 93.38 193 VAL A CA 1
ATOM 1602 C C . VAL A 1 193 ? 5.126 -4.777 9.917 1.00 93.38 193 VAL A C 1
ATOM 1604 O O . VAL A 1 193 ? 4.306 -5.439 10.560 1.00 93.38 193 VAL A O 1
ATOM 1607 N N . PRO A 1 194 ? 4.757 -3.710 9.173 1.00 94.19 194 PRO A N 1
ATOM 1608 C CA . PRO A 1 194 ? 3.358 -3.303 9.024 1.00 94.19 194 PRO A CA 1
ATOM 1609 C C . PRO A 1 194 ? 2.425 -4.444 8.599 1.00 94.19 194 PRO A C 1
ATOM 1611 O O . PRO A 1 194 ? 1.368 -4.633 9.196 1.00 94.19 194 PRO A O 1
ATOM 1614 N N . LEU A 1 195 ? 2.828 -5.249 7.611 1.00 94.12 195 LEU A N 1
ATOM 1615 C CA . LEU A 1 195 ? 2.026 -6.360 7.098 1.00 94.12 195 LEU A CA 1
ATOM 1616 C C . LEU A 1 195 ? 1.874 -7.492 8.122 1.00 94.12 195 LEU A C 1
ATOM 1618 O O . LEU A 1 195 ? 0.795 -8.067 8.233 1.00 94.12 195 LEU A O 1
ATOM 1622 N N . ARG A 1 196 ? 2.895 -7.797 8.932 1.00 94.62 196 ARG A N 1
ATOM 1623 C CA . ARG A 1 196 ? 2.734 -8.756 10.042 1.00 94.62 196 ARG A CA 1
ATOM 1624 C C . ARG A 1 196 ? 1.689 -8.277 11.044 1.00 94.62 196 ARG A C 1
ATOM 1626 O O . ARG A 1 196 ? 0.822 -9.059 11.429 1.00 94.62 196 ARG A O 1
ATOM 1633 N N . LYS A 1 197 ? 1.756 -7.001 11.434 1.00 96.19 197 LYS A N 1
ATOM 1634 C CA . LYS A 1 197 ? 0.822 -6.390 12.391 1.00 96.19 197 LYS A CA 1
ATOM 1635 C C . LYS A 1 197 ? -0.595 -6.294 11.829 1.00 96.19 197 LYS A C 1
ATOM 1637 O O . LYS A 1 197 ? -1.552 -6.567 12.542 1.00 96.19 197 LYS A O 1
ATOM 1642 N N . LEU A 1 198 ? -0.735 -6.027 10.531 1.00 95.44 198 LEU A N 1
ATOM 1643 C CA . LEU A 1 198 ? -2.002 -6.143 9.809 1.00 95.44 198 LEU A CA 1
ATOM 1644 C C . LEU A 1 198 ? -2.603 -7.551 9.948 1.00 95.44 198 LEU A C 1
ATOM 1646 O O . LEU A 1 198 ? -3.760 -7.698 10.330 1.00 95.44 198 LEU A O 1
ATOM 1650 N N . LEU A 1 199 ? -1.827 -8.598 9.656 1.00 94.06 199 LEU A N 1
ATOM 1651 C CA . LEU A 1 199 ? -2.323 -9.977 9.725 1.00 94.06 199 LEU A CA 1
ATOM 1652 C C . LEU A 1 199 ? -2.608 -10.421 11.170 1.00 94.06 199 LEU A C 1
ATOM 1654 O O . LEU A 1 199 ? -3.457 -11.282 11.380 1.00 94.06 199 LEU A O 1
ATOM 1658 N N . TYR A 1 200 ? -1.925 -9.836 12.156 1.00 94.00 200 TYR A N 1
ATOM 1659 C CA . TYR A 1 200 ? -2.226 -10.009 13.578 1.00 94.00 200 TYR A CA 1
ATOM 1660 C C . TYR A 1 200 ? -3.532 -9.311 13.985 1.00 94.00 200 TYR A C 1
ATOM 1662 O O . TYR A 1 200 ? -4.365 -9.915 14.660 1.00 94.00 200 TYR A O 1
ATOM 1670 N N . ALA A 1 201 ? -3.773 -8.089 13.499 1.00 93.94 201 ALA A N 1
ATOM 1671 C CA . ALA A 1 201 ? -5.031 -7.373 13.709 1.00 93.94 201 ALA A CA 1
ATOM 1672 C C . ALA A 1 201 ? -6.237 -8.180 13.206 1.00 93.94 201 ALA A C 1
ATOM 1674 O O . ALA A 1 201 ? -7.256 -8.272 13.889 1.00 93.94 201 ALA A O 1
ATOM 1675 N N . HIS A 1 202 ? -6.091 -8.842 12.055 1.00 94.06 202 HIS A N 1
ATOM 1676 C CA . HIS A 1 202 ? -7.105 -9.750 11.506 1.00 94.06 202 HIS A CA 1
ATOM 1677 C C . HIS A 1 202 ? -7.456 -10.921 12.429 1.00 94.06 202 HIS A C 1
ATOM 1679 O O . HIS A 1 202 ? -8.603 -11.369 12.427 1.00 94.06 202 HIS A O 1
ATOM 1685 N N . GLU A 1 203 ? -6.501 -11.409 13.222 1.00 91.38 203 GLU A N 1
ATOM 1686 C CA . GLU A 1 203 ? -6.732 -12.479 14.198 1.00 91.38 203 GLU A CA 1
ATOM 1687 C C . GLU A 1 203 ? -7.381 -11.957 15.477 1.00 91.38 203 GLU A C 1
ATOM 1689 O O . GLU A 1 203 ? -8.360 -12.546 15.939 1.00 91.38 203 GLU A O 1
ATOM 1694 N N . ILE A 1 204 ? -6.874 -10.851 16.034 1.00 93.19 204 ILE A N 1
ATOM 1695 C CA . ILE A 1 204 ? -7.407 -10.280 17.279 1.00 93.19 204 ILE A CA 1
ATOM 1696 C C . ILE A 1 204 ? -8.833 -9.778 17.074 1.00 93.19 204 ILE A C 1
ATOM 1698 O O . ILE A 1 204 ? -9.728 -10.104 17.855 1.00 93.19 204 ILE A O 1
ATOM 1702 N N . TRP A 1 205 ? -9.050 -8.977 16.033 1.00 92.94 205 TRP A N 1
ATOM 1703 C CA . TRP A 1 205 ? -10.342 -8.346 15.775 1.00 92.94 205 TRP A CA 1
ATOM 1704 C C . TRP A 1 205 ? -11.286 -9.233 14.959 1.00 92.94 205 TRP A C 1
ATOM 1706 O O . TRP A 1 205 ? -12.429 -8.851 14.741 1.00 92.94 205 TRP A O 1
ATOM 1716 N N . LYS A 1 206 ? -10.847 -10.438 14.563 1.00 89.38 206 LYS A N 1
ATOM 1717 C CA . LYS A 1 206 ? -11.646 -11.416 13.802 1.00 89.38 206 LYS A CA 1
ATOM 1718 C C . LYS A 1 206 ? -12.253 -10.811 12.531 1.00 89.38 206 LYS A C 1
ATOM 1720 O O . LYS A 1 206 ? -13.427 -11.003 12.235 1.00 89.38 206 LYS A O 1
ATOM 1725 N N . LEU A 1 207 ? -11.422 -10.100 11.771 1.00 85.38 207 LEU A N 1
ATOM 1726 C CA . LEU A 1 207 ? -11.827 -9.398 10.545 1.00 85.38 207 LEU A CA 1
ATOM 1727 C C . LEU A 1 207 ? -12.014 -10.332 9.338 1.00 85.38 207 LEU A C 1
ATOM 1729 O O . LEU A 1 207 ? -12.501 -9.915 8.291 1.00 85.38 207 LEU A O 1
ATOM 1733 N N . SER A 1 208 ? -11.624 -11.602 9.469 1.00 67.56 208 SER A N 1
ATOM 1734 C CA . SER A 1 208 ? -11.819 -12.605 8.422 1.00 67.56 208 SER A CA 1
ATOM 1735 C C . SER A 1 208 ? -13.288 -13.035 8.373 1.00 67.56 208 SER A C 1
ATOM 1737 O O . SER A 1 208 ? -13.779 -13.679 9.298 1.00 67.56 208 SER A O 1
ATOM 1739 N N . LYS A 1 209 ? -13.976 -12.654 7.290 1.00 55.28 209 LYS A N 1
ATOM 1740 C CA . LYS A 1 209 ? -15.309 -13.161 6.925 1.00 55.28 209 LYS A CA 1
ATOM 1741 C C . LYS A 1 209 ? -15.232 -14.579 6.365 1.00 55.28 209 LYS A C 1
ATOM 1743 O O . LYS A 1 209 ? -14.261 -14.866 5.626 1.00 55.28 209 LYS A O 1
#

Sequence (209 aa):
MDINQLNQLKRNSSELQEPLHQRVVSQKGPETIDDWEMIKECFMALNDNTNHLFDMMNKREKVFDAILNLLEEILIDKMSLVDDLSIYRDYIIDLIEEIEAKLGTDTWRKVRNAIRKKRNNNRTDFEEKELEFISELENKLKDVEMTVNEFELLMEINATGNTEFHKGKRRVLKEVKKQLESSLPNNLQVFKVPLRKLLYAHEIWKLSK